Protein AF-A0A965TYI6-F1 (afdb_monomer)

Sequence (249 aa):
MERADIKLNVNMRKEILEHQNEAGYLEMLYRSNKTQFKKEFLQVYPDLSNNPLAEFWYERLSDEGIVISDKSKVKSEEGIVKSDERIVKSEEGIVKSEEGIVKSEERIVKSEGLLVVVVASIVAAIIAKLPAILGLAEEAFYVRNVGFIVFPVLAGYFAWKNKVSRLNISIIGLVFLLCAIFINLLPDVESDVTTLSCIHLLLLLWAVLGFAFVGSIKSLHEKRLAYLKFNGDLGIMSGLLLIAGVVLS

Structure (mmCIF, N/CA/C/O backbone):
data_AF-A0A965TYI6-F1
#
_entry.id   AF-A0A965TYI6-F1
#
loop_
_atom_site.group_PDB
_atom_site.id
_atom_site.type_symbol
_atom_site.label_atom_id
_atom_site.label_alt_id
_atom_site.label_comp_id
_atom_site.label_asym_id
_atom_site.label_entity_id
_atom_site.label_seq_id
_atom_site.pdbx_PDB_ins_code
_atom_site.Cartn_x
_atom_site.Cartn_y
_atom_site.Cartn_z
_atom_site.occupancy
_atom_site.B_iso_or_equiv
_atom_site.auth_seq_id
_atom_site.auth_comp_id
_atom_si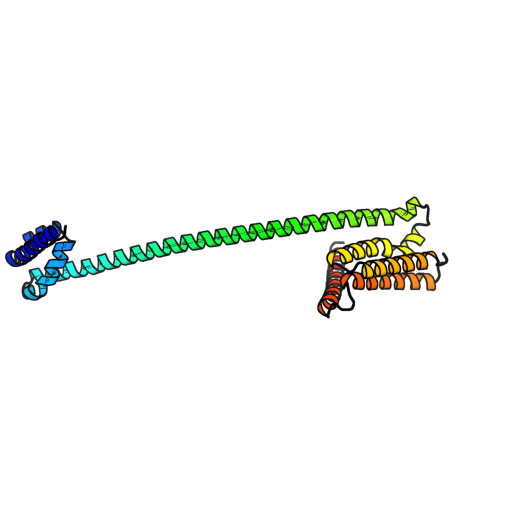te.auth_asym_id
_atom_site.auth_atom_id
_atom_site.pdbx_PDB_model_num
ATOM 1 N N . MET A 1 1 ? -57.130 -4.617 52.566 1.00 46.91 1 MET A N 1
ATOM 2 C CA . MET A 1 1 ? -56.227 -5.554 53.272 1.00 46.91 1 MET A CA 1
ATOM 3 C C . MET A 1 1 ? -55.745 -5.004 54.615 1.00 46.91 1 MET A C 1
ATOM 5 O O . MET A 1 1 ? -55.721 -5.752 55.574 1.00 46.91 1 MET A O 1
ATOM 9 N N . GLU A 1 2 ? -55.529 -3.696 54.742 1.00 44.09 2 GLU A N 1
ATOM 10 C CA . GLU A 1 2 ? -54.946 -3.030 55.924 1.00 44.09 2 GLU A CA 1
ATOM 11 C C . GLU A 1 2 ? -55.656 -3.245 57.286 1.00 44.09 2 GLU A C 1
ATOM 13 O O . GLU A 1 2 ? -55.000 -3.340 58.317 1.00 44.09 2 GLU A O 1
ATOM 18 N N . ARG A 1 3 ? -56.990 -3.409 57.335 1.00 38.38 3 ARG A N 1
ATOM 19 C CA . ARG A 1 3 ? -57.718 -3.639 58.609 1.00 38.38 3 ARG A CA 1
ATOM 20 C C . ARG A 1 3 ? -57.546 -5.044 59.210 1.00 38.38 3 ARG A C 1
ATOM 22 O O . ARG A 1 3 ? -57.809 -5.207 60.401 1.00 38.38 3 ARG A O 1
ATOM 29 N N . ALA A 1 4 ? -57.163 -6.046 58.415 1.00 47.25 4 ALA A N 1
ATOM 30 C CA . ALA A 1 4 ? -56.975 -7.419 58.898 1.00 47.25 4 ALA A CA 1
ATOM 31 C C . ALA A 1 4 ? -55.607 -7.584 59.577 1.00 47.25 4 ALA A C 1
ATOM 33 O O . ALA A 1 4 ? -55.533 -8.134 60.674 1.00 47.25 4 ALA A O 1
ATOM 34 N N . ASP A 1 5 ? -54.567 -6.992 58.987 1.00 47.16 5 ASP A N 1
ATOM 35 C CA . ASP A 1 5 ? -53.205 -7.006 59.527 1.00 47.16 5 ASP A CA 1
ATOM 36 C C . ASP A 1 5 ? -53.113 -6.251 60.862 1.00 47.16 5 ASP A C 1
ATOM 38 O O . ASP A 1 5 ? -52.467 -6.716 61.798 1.00 47.16 5 ASP A O 1
ATOM 42 N N . ILE A 1 6 ? -53.847 -5.139 61.009 1.00 50.94 6 ILE A N 1
ATOM 43 C CA . ILE A 1 6 ? -53.913 -4.374 62.268 1.00 50.94 6 ILE A CA 1
ATOM 44 C C . ILE A 1 6 ? -54.573 -5.191 63.394 1.00 50.94 6 ILE A C 1
ATOM 46 O O . ILE A 1 6 ? -54.098 -5.163 64.529 1.00 50.94 6 ILE A O 1
ATOM 50 N N . LYS A 1 7 ? -55.639 -5.956 63.103 1.00 49.53 7 LYS A N 1
ATOM 51 C CA . LYS A 1 7 ? -56.299 -6.818 64.105 1.00 49.53 7 LYS A CA 1
ATOM 52 C C . LYS A 1 7 ? -55.429 -8.004 64.524 1.00 49.53 7 LYS A C 1
ATOM 54 O O . LYS A 1 7 ? -55.441 -8.358 65.699 1.00 49.53 7 LYS A O 1
ATOM 59 N N . LEU A 1 8 ? -54.662 -8.580 63.596 1.00 53.00 8 LEU A N 1
ATOM 60 C CA . LEU A 1 8 ? -53.717 -9.658 63.899 1.00 53.00 8 LEU A CA 1
ATOM 61 C C . LEU A 1 8 ? -52.556 -9.156 64.777 1.00 53.00 8 LEU A C 1
ATOM 63 O O . LEU A 1 8 ? -52.108 -9.855 65.683 1.00 53.00 8 LEU A O 1
ATOM 67 N N . ASN A 1 9 ? -52.099 -7.920 64.540 1.00 54.19 9 ASN A N 1
ATOM 68 C CA . ASN A 1 9 ? -50.945 -7.342 65.229 1.00 54.19 9 ASN A CA 1
ATOM 69 C C . ASN A 1 9 ? -51.215 -6.969 66.694 1.00 54.19 9 ASN A C 1
ATOM 71 O O . ASN A 1 9 ? -50.352 -7.132 67.553 1.00 54.19 9 ASN A O 1
ATOM 75 N N . VAL A 1 10 ? -52.436 -6.520 67.001 1.00 59.62 10 VAL A N 1
ATOM 76 C CA . VAL A 1 10 ? -52.853 -6.215 68.381 1.00 59.62 10 VAL A CA 1
ATOM 77 C C . VAL A 1 10 ? -52.996 -7.486 69.227 1.00 59.62 10 VAL A C 1
ATOM 79 O O . VAL A 1 10 ? -52.825 -7.418 70.442 1.00 59.62 10 VAL A O 1
ATOM 82 N N . ASN A 1 11 ? -53.282 -8.637 68.608 1.00 73.12 11 ASN A N 1
ATOM 83 C CA . ASN A 1 11 ? -53.472 -9.894 69.328 1.00 73.12 11 ASN A CA 1
ATOM 84 C C . ASN A 1 11 ? -52.134 -10.484 69.812 1.00 73.12 11 ASN A C 1
ATOM 86 O O . ASN A 1 11 ? -51.973 -10.740 70.999 1.00 73.12 11 ASN A O 1
ATOM 90 N N . MET A 1 12 ? -51.126 -10.572 68.933 1.00 79.31 12 MET A N 1
ATOM 91 C CA . MET A 1 12 ? -49.812 -11.134 69.292 1.00 79.31 12 MET A CA 1
ATOM 92 C C . MET A 1 12 ? -49.066 -10.321 70.355 1.00 79.31 12 MET A C 1
ATOM 94 O O . MET A 1 12 ? -48.468 -10.898 71.255 1.00 79.31 12 MET A O 1
ATOM 98 N N . ARG A 1 13 ? -49.120 -8.984 70.293 1.00 82.00 13 ARG A N 1
ATOM 99 C CA . ARG A 1 13 ? -48.519 -8.121 71.324 1.00 82.00 13 ARG A CA 1
ATOM 100 C C . ARG A 1 13 ? -49.085 -8.409 72.715 1.00 82.00 13 ARG A C 1
ATOM 102 O O . ARG A 1 13 ? -48.332 -8.467 73.680 1.00 82.00 13 ARG A O 1
ATOM 109 N N . LYS A 1 14 ? -50.410 -8.545 72.810 1.00 81.75 14 LYS A N 1
ATOM 110 C CA . LYS A 1 14 ? -51.094 -8.837 74.075 1.00 81.75 14 LYS A CA 1
ATOM 111 C C . LYS A 1 14 ? -50.726 -10.221 74.590 1.00 81.75 14 LYS A C 1
ATOM 113 O O . LYS A 1 14 ? -50.369 -10.348 75.751 1.00 81.75 14 LYS A O 1
ATOM 118 N N . GLU A 1 15 ? -50.711 -11.210 73.707 1.00 83.31 15 GLU A N 1
ATOM 119 C CA . GLU A 1 15 ? -50.333 -12.582 74.046 1.00 83.31 15 GLU A CA 1
ATOM 120 C C . GLU A 1 15 ? -48.875 -12.704 74.534 1.00 83.31 15 GLU A C 1
ATOM 122 O O . GLU A 1 15 ? -48.603 -13.465 75.460 1.00 83.31 15 GLU A O 1
ATOM 127 N N . ILE A 1 16 ? -47.942 -11.914 73.981 1.00 84.19 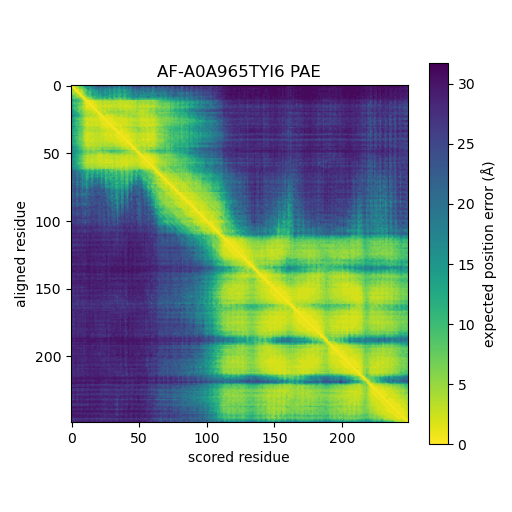16 ILE A N 1
ATOM 128 C CA . ILE A 1 16 ? -46.548 -11.846 74.464 1.00 84.19 16 ILE A CA 1
ATOM 129 C C . ILE A 1 16 ? -46.479 -11.296 75.895 1.00 84.19 16 ILE A C 1
ATOM 131 O O . ILE A 1 16 ? -45.691 -11.789 76.699 1.00 84.19 16 ILE A O 1
ATOM 135 N N . LEU A 1 17 ? -47.293 -10.285 76.215 1.00 82.75 17 LEU A N 1
ATOM 136 C CA . LEU A 1 17 ? -47.340 -9.668 77.545 1.00 82.75 17 LEU A CA 1
ATOM 137 C C . LEU A 1 17 ? -48.016 -10.575 78.584 1.00 82.75 17 LEU A C 1
ATOM 139 O O . LEU A 1 17 ? -47.538 -10.678 79.711 1.00 82.75 17 LEU A O 1
ATOM 143 N N . GLU A 1 18 ? -49.112 -11.239 78.211 1.00 84.25 18 GLU A N 1
ATOM 144 C CA . GLU A 1 18 ? -49.874 -12.128 79.099 1.00 84.25 18 GLU A CA 1
ATOM 145 C C . GLU A 1 18 ? -49.090 -13.402 79.452 1.00 84.25 18 GLU A C 1
ATOM 147 O O . GLU A 1 18 ? -49.068 -13.805 80.615 1.00 84.25 18 GLU A O 1
ATOM 152 N N . HIS A 1 19 ? -48.370 -13.981 78.485 1.00 84.56 19 HIS A N 1
ATOM 153 C CA . HIS A 1 19 ? -47.610 -15.227 78.648 1.00 84.56 19 HIS A CA 1
ATOM 154 C C . HIS A 1 19 ? -46.085 -15.011 78.696 1.00 84.56 19 HIS A C 1
ATOM 156 O O . HIS A 1 19 ? -45.304 -15.906 78.372 1.00 84.56 19 HIS A O 1
ATOM 162 N N . GLN A 1 20 ? -45.633 -13.835 79.144 1.00 78.94 20 GLN A N 1
ATOM 163 C CA . GLN A 1 20 ? -44.216 -13.433 79.192 1.00 78.94 20 GLN A CA 1
ATOM 164 C C . GLN A 1 20 ? -43.286 -14.386 79.975 1.00 78.94 20 GLN A C 1
ATOM 166 O O . GLN A 1 20 ? -42.075 -14.377 79.768 1.00 78.94 20 GLN A O 1
ATOM 171 N N . ASN A 1 21 ? -43.831 -15.210 80.877 1.00 81.69 21 ASN A N 1
ATOM 172 C CA . ASN A 1 21 ? -43.079 -16.180 81.687 1.00 81.69 21 ASN A CA 1
ATOM 173 C C . ASN A 1 21 ? -43.203 -17.626 81.173 1.00 81.69 21 ASN A C 1
ATOM 175 O O . ASN A 1 21 ? -42.631 -18.545 81.758 1.00 81.69 21 ASN A O 1
ATOM 179 N N . GLU A 1 22 ? -43.942 -17.850 80.085 1.00 85.94 22 GLU A N 1
ATOM 180 C CA . GLU A 1 22 ? -44.216 -19.175 79.535 1.00 85.94 22 GLU A CA 1
ATOM 181 C C . GLU A 1 22 ? -43.390 -19.418 78.267 1.00 85.94 22 GLU A C 1
ATOM 183 O O . GLU A 1 22 ? -43.799 -19.108 77.146 1.00 85.94 22 GLU A O 1
ATOM 188 N N . ALA A 1 23 ? -42.219 -20.038 78.439 1.00 83.31 23 ALA A N 1
ATOM 189 C CA . ALA A 1 23 ? -41.289 -20.352 77.349 1.00 83.31 23 ALA A CA 1
ATOM 190 C C . ALA A 1 23 ? -41.959 -21.066 76.159 1.00 83.31 23 ALA A C 1
ATOM 192 O O . ALA A 1 23 ? -41.698 -20.749 74.999 1.00 83.31 23 ALA A O 1
ATOM 193 N N . GLY A 1 24 ? -42.824 -22.040 76.463 1.00 82.69 24 GLY A N 1
ATOM 194 C CA . GLY A 1 24 ? -43.501 -22.862 75.462 1.00 82.69 24 GLY A CA 1
ATOM 195 C C . GLY A 1 24 ? -44.530 -22.085 74.644 1.00 82.69 24 GLY A C 1
ATOM 196 O O . GLY A 1 24 ? -44.636 -22.309 73.438 1.00 82.69 24 GLY A O 1
ATOM 197 N N . TYR A 1 25 ? -45.242 -21.144 75.270 1.00 84.69 25 TYR A N 1
ATOM 198 C CA . TYR A 1 25 ? -46.229 -20.315 74.584 1.00 84.69 25 TYR A CA 1
ATOM 199 C C . TYR A 1 25 ? -45.546 -19.325 73.634 1.00 84.69 25 TYR A C 1
ATOM 201 O O . TYR A 1 25 ? -45.937 -19.202 72.474 1.00 84.69 25 TYR A O 1
ATOM 209 N N . LEU A 1 26 ? -44.453 -18.694 74.076 1.00 84.75 26 LEU A N 1
ATOM 210 C CA . LEU A 1 26 ? -43.662 -17.788 73.239 1.00 84.75 26 LEU A CA 1
ATOM 211 C C . LEU A 1 26 ? -43.005 -18.508 72.049 1.00 84.75 26 LEU A C 1
ATOM 213 O O . LEU A 1 26 ? -43.012 -17.977 70.941 1.00 84.75 26 LEU A O 1
ATOM 217 N N . GLU A 1 27 ? -42.525 -19.744 72.228 1.00 86.12 27 GLU A N 1
ATOM 218 C CA . GLU A 1 27 ? -42.023 -20.572 71.118 1.00 86.12 27 GLU A CA 1
ATOM 219 C C . GLU A 1 27 ? -43.144 -20.956 70.136 1.00 86.12 27 GLU A C 1
ATOM 221 O O . GLU A 1 27 ? -42.937 -20.926 68.920 1.00 86.12 27 GLU A O 1
ATOM 226 N N . MET A 1 28 ? -44.343 -21.285 70.632 1.00 85.00 28 MET A N 1
ATOM 227 C CA . MET A 1 28 ? -45.510 -21.554 69.783 1.00 85.00 28 MET A CA 1
ATOM 228 C C . MET A 1 28 ? -45.873 -20.323 68.941 1.00 85.00 28 MET A C 1
ATOM 230 O O . MET A 1 28 ? -46.065 -20.432 67.726 1.00 85.00 28 MET A O 1
ATOM 234 N N . LEU A 1 29 ? -45.900 -19.145 69.568 1.00 83.38 29 LEU A N 1
ATOM 235 C CA . LEU A 1 29 ? -46.204 -17.877 68.915 1.00 83.38 29 LEU A CA 1
ATOM 236 C C . LEU A 1 29 ? -45.137 -17.519 67.868 1.00 83.38 29 LEU A C 1
ATOM 238 O O . LEU A 1 29 ? -45.470 -17.186 66.729 1.00 83.38 29 LEU A O 1
ATOM 242 N N . TYR A 1 30 ? -43.857 -17.703 68.197 1.00 84.94 30 TYR A N 1
ATOM 243 C CA . TYR A 1 30 ? -42.734 -17.536 67.275 1.00 84.94 30 TYR A CA 1
ATOM 244 C C . TYR A 1 30 ? -42.813 -18.466 66.052 1.00 84.94 30 TYR A C 1
ATOM 246 O O . TYR A 1 30 ? -42.590 -18.026 64.922 1.00 84.94 30 TYR A O 1
ATOM 254 N N . ARG A 1 31 ? -43.172 -19.744 66.241 1.00 84.25 31 ARG A N 1
ATOM 255 C CA . ARG A 1 31 ? -43.336 -20.711 65.139 1.00 84.25 31 ARG A CA 1
ATOM 256 C C . ARG A 1 31 ? -44.521 -20.396 64.238 1.00 84.25 31 ARG A C 1
ATOM 258 O O . ARG A 1 31 ? -44.454 -20.684 63.045 1.00 84.25 31 ARG A O 1
ATOM 265 N N . SER A 1 32 ? -45.583 -19.814 64.794 1.00 84.00 32 SER A N 1
ATOM 266 C CA . SER A 1 32 ? -46.771 -19.434 64.026 1.00 84.00 32 SER A CA 1
ATOM 267 C C . SER A 1 32 ? -46.458 -18.344 62.993 1.00 84.00 32 SER A C 1
ATOM 269 O O . SER A 1 32 ? -46.869 -18.450 61.838 1.00 84.00 32 SER A O 1
ATOM 271 N N . ASN A 1 33 ? -45.682 -17.322 63.377 1.00 81.62 33 ASN A N 1
ATOM 272 C CA . ASN A 1 33 ? -45.250 -16.250 62.485 1.00 81.62 33 ASN A CA 1
ATOM 273 C C . ASN A 1 33 ? -43.967 -15.575 62.996 1.00 81.62 33 ASN A C 1
ATOM 275 O O . ASN A 1 33 ? -44.001 -14.574 63.715 1.00 81.62 33 ASN A O 1
ATOM 279 N N . LYS A 1 34 ? -42.821 -16.093 62.547 1.00 82.38 34 LYS A N 1
ATOM 280 C CA . LYS A 1 34 ? -41.477 -15.632 62.929 1.00 82.38 34 LYS A CA 1
ATOM 281 C C . LYS A 1 34 ? -41.251 -14.136 62.695 1.00 82.38 34 LYS A C 1
ATOM 283 O O . LYS A 1 34 ? -40.677 -13.454 63.542 1.00 82.38 34 LYS A O 1
ATOM 288 N N . THR A 1 35 ? -41.699 -13.615 61.553 1.00 78.25 35 THR A N 1
ATOM 289 C CA . THR A 1 35 ? -41.472 -12.216 61.160 1.00 78.25 35 THR A CA 1
ATOM 290 C C . THR A 1 35 ? -42.270 -11.256 62.036 1.00 78.25 35 THR A C 1
ATOM 292 O O . THR A 1 35 ? -41.742 -10.239 62.488 1.00 78.25 35 THR A O 1
ATOM 295 N N . GLN A 1 36 ? -43.537 -11.582 62.292 1.00 79.94 36 GLN A N 1
ATOM 296 C CA . GLN A 1 36 ? -44.425 -10.734 63.078 1.00 79.94 36 GLN A CA 1
ATOM 297 C C . GLN A 1 36 ? -44.115 -10.808 64.574 1.00 79.94 36 GLN A C 1
ATOM 299 O O . GLN A 1 36 ? -43.997 -9.761 65.207 1.00 79.94 36 GLN A O 1
ATOM 304 N N . PHE A 1 37 ? -43.892 -12.013 65.111 1.00 85.44 37 PHE A N 1
ATOM 305 C CA . PHE A 1 37 ? -43.479 -12.206 66.500 1.00 85.44 37 PHE A CA 1
ATOM 306 C C . PHE A 1 37 ? -42.221 -11.402 66.815 1.00 85.44 37 PHE A C 1
ATOM 308 O O . PHE A 1 37 ? -42.212 -10.623 67.757 1.00 85.44 37 PHE A O 1
ATOM 315 N N . LYS A 1 38 ? -41.183 -11.510 65.977 1.00 83.81 38 LYS A N 1
ATOM 316 C CA . LYS A 1 38 ? -39.940 -10.755 66.151 1.00 83.81 38 LYS A CA 1
ATOM 317 C C . LYS A 1 38 ? -40.171 -9.244 66.180 1.00 83.81 38 LYS A C 1
ATOM 319 O O . LYS A 1 38 ? -39.624 -8.553 67.035 1.00 83.81 38 LYS A O 1
ATOM 324 N N . LYS A 1 39 ? -40.960 -8.729 65.234 1.00 82.69 39 LYS A N 1
ATOM 325 C CA . LYS A 1 39 ? -41.248 -7.295 65.126 1.00 82.69 39 LYS A CA 1
ATOM 326 C C . LYS A 1 39 ? -41.967 -6.768 66.370 1.00 82.69 39 LYS A C 1
ATOM 328 O O . LYS A 1 39 ? -41.642 -5.675 66.823 1.00 82.69 39 LYS A O 1
ATOM 333 N N . GLU A 1 40 ? -42.940 -7.508 66.894 1.00 83.88 40 GLU A N 1
ATOM 334 C CA . GLU A 1 40 ? -43.710 -7.097 68.073 1.00 83.88 40 GLU A CA 1
ATOM 335 C C . GLU A 1 40 ? -42.941 -7.340 69.379 1.00 83.88 40 GLU A C 1
ATOM 337 O O . GLU A 1 40 ? -42.916 -6.462 70.235 1.00 83.88 40 GLU A O 1
ATOM 342 N N . PHE A 1 41 ? -42.230 -8.461 69.507 1.00 85.88 41 PHE A N 1
ATOM 343 C CA . PHE A 1 41 ? -41.415 -8.789 70.678 1.00 85.88 41 PHE A CA 1
ATOM 344 C C . PHE A 1 41 ? -40.306 -7.752 70.917 1.00 85.88 41 PHE A C 1
ATOM 346 O O . PHE A 1 41 ? -40.167 -7.247 72.027 1.00 85.88 41 PHE A O 1
ATOM 353 N N . LEU A 1 42 ? -39.574 -7.349 69.868 1.00 82.88 42 LEU A N 1
ATOM 354 C CA . LEU A 1 42 ? -38.523 -6.324 69.976 1.00 82.88 42 LEU A CA 1
ATOM 355 C C . LEU A 1 42 ? -39.065 -4.941 70.376 1.00 82.88 42 LEU A C 1
ATOM 357 O O . LEU A 1 42 ? -38.343 -4.158 70.984 1.00 82.88 42 LEU A O 1
ATOM 361 N N . GLN A 1 43 ? -40.324 -4.633 70.049 1.00 81.69 43 GLN A N 1
ATOM 362 C CA . GLN A 1 43 ? -40.959 -3.371 70.445 1.00 81.69 43 GLN A CA 1
ATOM 363 C C . GLN A 1 43 ? -41.397 -3.358 71.912 1.00 81.69 43 GLN A C 1
ATOM 365 O O . GLN A 1 43 ? -41.467 -2.286 72.503 1.00 81.69 43 GLN A O 1
ATOM 370 N N . VAL A 1 44 ? -41.734 -4.520 72.473 1.00 83.88 44 VAL A N 1
ATOM 371 C CA . VAL A 1 44 ? -42.237 -4.665 73.851 1.00 83.88 44 VAL A CA 1
ATOM 372 C C . VAL A 1 44 ? -41.108 -5.005 74.829 1.00 83.88 44 VAL A C 1
ATOM 374 O O . VAL A 1 44 ? -41.232 -4.792 76.029 1.00 83.88 44 VAL A O 1
ATOM 377 N N . TYR A 1 45 ? -39.967 -5.470 74.321 1.00 81.50 45 TYR A N 1
ATOM 378 C CA . TYR A 1 45 ? -38.788 -5.807 75.114 1.00 81.50 45 TYR A CA 1
ATOM 379 C C . TYR A 1 45 ? -38.337 -4.739 76.134 1.00 81.50 45 TYR A C 1
ATOM 381 O O . TYR A 1 45 ? -38.003 -5.136 77.250 1.00 81.50 45 TYR A O 1
ATOM 389 N N . PRO A 1 46 ? -38.351 -3.417 75.842 1.00 81.19 46 PRO A N 1
ATOM 390 C CA . PRO A 1 46 ? -37.966 -2.405 76.831 1.00 81.19 46 PRO A CA 1
ATOM 391 C C . PRO A 1 46 ? -38.759 -2.509 78.144 1.00 81.19 46 PRO A C 1
ATOM 393 O O . PRO A 1 46 ? -38.181 -2.352 79.222 1.00 81.19 46 PRO A O 1
ATOM 396 N N . ASP A 1 47 ? -40.044 -2.868 78.050 1.00 78.12 47 ASP A N 1
ATOM 397 C CA . ASP A 1 47 ? -40.957 -3.044 79.185 1.00 78.12 47 ASP A CA 1
ATOM 398 C C . ASP A 1 47 ? -40.765 -4.400 79.901 1.00 78.12 47 ASP A C 1
ATOM 400 O O . ASP A 1 47 ? -41.212 -4.584 81.032 1.00 78.12 47 ASP A O 1
ATOM 404 N N . LEU A 1 48 ? -40.075 -5.350 79.258 1.00 76.81 48 LEU A N 1
ATOM 405 C CA . LEU A 1 48 ? -39.853 -6.734 79.703 1.00 76.81 48 LEU A CA 1
ATOM 406 C C . LEU A 1 48 ? -38.410 -7.010 80.159 1.00 76.81 48 LEU A C 1
ATOM 408 O O . LEU A 1 48 ? -38.083 -8.142 80.514 1.00 76.81 48 LEU A O 1
ATOM 412 N N . SER A 1 49 ? -37.555 -5.985 80.177 1.00 66.44 49 SER A N 1
ATOM 413 C CA . SER A 1 49 ? -36.107 -6.068 80.441 1.00 66.44 49 SER A CA 1
ATOM 414 C C . SER A 1 49 ? -35.720 -6.658 81.807 1.00 66.44 49 SER A C 1
ATOM 416 O O . SER A 1 49 ? -34.578 -7.057 81.999 1.00 66.44 49 SER A O 1
ATOM 418 N N . ASN A 1 50 ? -36.667 -6.776 82.742 1.00 76.75 50 ASN A N 1
ATOM 419 C CA . ASN A 1 50 ? -36.458 -7.394 84.055 1.00 76.75 50 ASN A CA 1
ATOM 420 C C . ASN A 1 50 ? -36.714 -8.918 84.077 1.00 76.75 50 ASN A C 1
ATOM 422 O O . ASN A 1 50 ? -36.645 -9.531 85.143 1.00 76.75 50 ASN A O 1
ATOM 426 N N . ASN A 1 51 ? -37.054 -9.536 82.939 1.00 81.19 51 ASN A N 1
ATOM 427 C CA . ASN A 1 51 ? -37.373 -10.959 82.841 1.00 81.19 51 ASN A CA 1
ATOM 428 C C . ASN A 1 51 ? -36.237 -11.750 82.155 1.00 81.19 51 ASN A C 1
ATOM 430 O O . ASN A 1 51 ? -35.994 -11.535 80.964 1.00 81.19 51 ASN A O 1
ATOM 434 N N . PRO A 1 52 ? -35.616 -12.735 82.838 1.00 83.00 52 PRO A N 1
ATOM 435 C CA . PRO A 1 52 ? -34.559 -13.575 82.262 1.00 83.00 52 PRO A CA 1
ATOM 436 C C . PRO A 1 52 ? -34.965 -14.295 80.969 1.00 83.00 52 PRO A C 1
ATOM 438 O O . PRO A 1 52 ? -34.145 -14.533 80.084 1.00 83.00 52 PRO A O 1
ATOM 441 N N . LEU A 1 53 ? -36.245 -14.654 80.839 1.00 83.69 53 LEU A N 1
ATOM 442 C CA . LEU A 1 53 ? -36.751 -15.318 79.645 1.00 83.69 53 LEU A CA 1
ATOM 443 C C . LEU A 1 53 ? -36.860 -14.351 78.461 1.00 83.69 53 LEU A C 1
ATOM 445 O O . LEU A 1 53 ? -36.578 -14.730 77.325 1.00 83.69 53 LEU A O 1
ATOM 449 N N . ALA A 1 54 ? -37.237 -13.100 78.723 1.00 83.31 54 ALA A N 1
ATOM 450 C CA . ALA A 1 54 ? -37.311 -12.078 77.691 1.00 83.31 54 ALA A CA 1
ATOM 451 C C . ALA A 1 54 ? -35.915 -11.691 77.182 1.00 83.31 54 ALA A C 1
ATOM 453 O O . ALA A 1 54 ? -35.741 -11.500 75.980 1.00 83.31 54 ALA A O 1
ATOM 454 N N . GLU A 1 55 ? -34.924 -11.646 78.076 1.00 82.56 55 GLU A N 1
ATOM 455 C CA . GLU A 1 55 ? -33.511 -11.420 77.751 1.00 82.56 55 GLU A CA 1
ATOM 456 C C . GLU A 1 55 ? -32.969 -12.511 76.812 1.00 82.56 55 GLU A C 1
ATOM 458 O O . GLU A 1 55 ? -32.417 -12.208 75.754 1.00 82.56 55 GLU A O 1
ATOM 463 N N . PHE A 1 56 ? -33.243 -13.785 77.117 1.00 85.50 56 PHE A N 1
ATOM 464 C CA . PHE A 1 56 ? -32.880 -14.908 76.245 1.00 85.50 56 PHE A CA 1
ATOM 465 C C . PHE A 1 56 ? -33.501 -14.799 74.842 1.00 85.50 56 PHE A C 1
ATOM 467 O O . PHE A 1 56 ? -32.843 -15.040 73.827 1.00 85.50 56 PHE A O 1
ATOM 474 N N . TRP A 1 57 ? -34.783 -14.438 74.768 1.00 84.94 57 TRP A N 1
ATOM 475 C CA . TRP A 1 57 ? -35.477 -14.268 73.493 1.00 84.94 57 TRP A CA 1
ATOM 476 C C . TRP A 1 57 ? -34.979 -13.056 72.705 1.00 84.94 57 TRP A C 1
ATOM 478 O O . TRP A 1 57 ? -34.883 -13.137 71.481 1.00 84.94 57 TRP A O 1
ATOM 488 N N . TYR A 1 58 ? -34.642 -11.956 73.375 1.00 82.94 58 TYR A N 1
ATOM 489 C CA . TYR A 1 58 ? -34.064 -10.780 72.732 1.00 82.94 58 TYR A CA 1
ATOM 490 C C . TYR A 1 58 ? -32.728 -11.110 72.071 1.00 82.94 58 TYR A C 1
ATOM 492 O O . TYR A 1 58 ? -32.557 -10.815 70.887 1.00 82.94 58 TYR A O 1
ATOM 500 N N . GLU A 1 59 ? -31.843 -11.804 72.789 1.00 79.94 59 GLU A N 1
ATOM 501 C CA . GLU A 1 59 ? -30.540 -12.226 72.271 1.00 79.94 59 GLU A CA 1
ATOM 502 C C . GLU A 1 59 ? -30.697 -13.134 71.044 1.00 79.94 59 GLU A C 1
ATOM 504 O O . GLU A 1 59 ? -30.144 -12.887 69.976 1.00 79.94 59 GLU A O 1
ATOM 509 N N . ARG A 1 60 ? -31.577 -14.135 71.133 1.00 83.81 60 ARG A N 1
ATOM 510 C CA . ARG A 1 60 ? -31.847 -15.042 70.011 1.00 83.81 60 ARG A CA 1
ATOM 511 C C . ARG A 1 60 ? -32.425 -14.326 68.787 1.00 83.81 60 ARG A C 1
ATOM 513 O O . ARG A 1 60 ? -32.112 -14.671 67.646 1.00 83.81 60 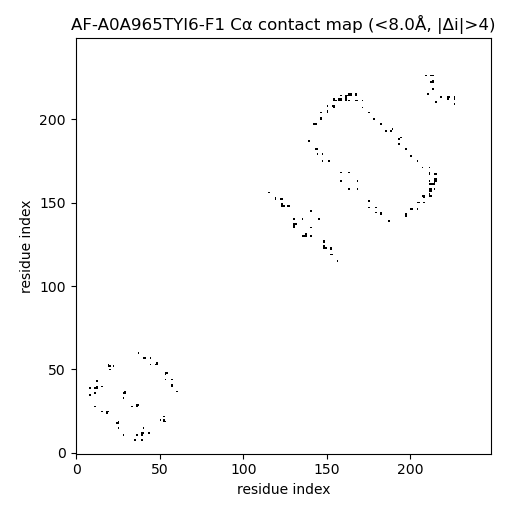ARG A O 1
ATOM 520 N N . LEU A 1 61 ? -33.338 -13.381 68.994 1.00 83.06 61 LEU A N 1
ATOM 521 C CA . LEU A 1 61 ? -34.018 -12.689 67.899 1.00 83.06 61 LEU A CA 1
ATOM 522 C C . LEU A 1 61 ? -33.152 -11.596 67.270 1.00 83.06 61 LEU A C 1
ATOM 524 O O . LEU A 1 61 ? -33.360 -11.296 66.086 1.00 83.06 61 LEU A O 1
ATOM 528 N N . SER A 1 62 ? -32.220 -11.002 68.019 1.00 73.94 62 SER A N 1
ATOM 529 C CA . SER A 1 62 ? -31.279 -9.999 67.514 1.00 73.94 62 SER A CA 1
ATOM 530 C C . SER A 1 62 ? -30.326 -10.632 66.488 1.00 73.94 62 SER A C 1
ATOM 532 O O . SER A 1 62 ? -30.275 -10.166 65.343 1.00 73.94 62 SER A O 1
ATOM 534 N N . ASP A 1 63 ? -29.737 -11.784 66.820 1.00 68.25 63 ASP A N 1
ATOM 535 C CA . ASP A 1 63 ? -28.834 -12.560 65.959 1.00 68.25 63 ASP A CA 1
ATOM 536 C C . ASP A 1 63 ? -29.502 -13.002 64.655 1.00 68.25 63 ASP A C 1
ATOM 538 O O . ASP A 1 63 ? -28.959 -12.857 63.556 1.00 68.25 63 ASP A O 1
ATOM 542 N N . GLU A 1 64 ? -30.752 -13.465 64.727 1.00 64.69 64 GLU A N 1
ATOM 543 C CA . GLU A 1 64 ? -31.506 -13.830 63.527 1.00 64.69 64 GLU A CA 1
ATOM 544 C C . GLU A 1 64 ? -31.789 -12.635 62.601 1.00 64.69 64 GLU A C 1
ATOM 546 O O . GLU A 1 64 ? -32.133 -12.822 61.434 1.00 64.69 64 GLU A O 1
ATOM 551 N N . GLY A 1 65 ? -31.692 -11.397 63.095 1.00 61.50 65 GLY A N 1
ATOM 552 C CA . GLY A 1 65 ? -31.872 -10.180 62.291 1.00 61.50 65 GLY A CA 1
ATOM 553 C C . GLY A 1 65 ? -30.694 -9.908 61.395 1.00 61.50 65 GLY A C 1
ATOM 554 O O . GLY A 1 65 ? -30.887 -9.641 60.211 1.00 61.50 65 GLY A O 1
ATOM 555 N N . ILE A 1 66 ? -29.508 -10.071 61.968 1.00 61.28 66 ILE A N 1
ATOM 556 C CA . ILE A 1 66 ? -28.222 -9.934 61.296 1.00 61.28 66 ILE A CA 1
ATOM 557 C C . ILE A 1 66 ? -28.119 -10.978 60.173 1.00 61.28 66 ILE A C 1
ATOM 559 O O . ILE A 1 66 ? -27.844 -10.647 59.022 1.00 61.28 66 ILE A O 1
ATOM 563 N N . VAL A 1 67 ? -28.502 -12.230 60.449 1.00 65.75 67 VAL A N 1
ATOM 564 C CA . VAL A 1 67 ? -28.470 -13.309 59.444 1.00 65.75 67 VAL A CA 1
ATOM 565 C C . VAL A 1 67 ? -29.416 -13.049 58.262 1.00 65.75 67 VAL A C 1
ATOM 567 O O . VAL A 1 67 ? -29.106 -13.401 57.121 1.00 65.75 67 VAL A O 1
ATOM 570 N N . ILE A 1 68 ? -30.589 -12.454 58.500 1.00 67.12 68 ILE A N 1
ATOM 571 C CA . ILE A 1 68 ? -31.547 -12.140 57.428 1.00 67.12 68 ILE A CA 1
ATOM 572 C C . ILE A 1 68 ? -31.073 -10.928 56.613 1.00 67.12 68 ILE A C 1
ATOM 574 O O . ILE A 1 68 ? -31.177 -10.964 55.382 1.00 67.12 68 ILE A O 1
ATOM 578 N N . SER A 1 69 ? -30.518 -9.892 57.259 1.00 60.28 69 SER A N 1
ATOM 579 C CA . SER A 1 69 ? -29.944 -8.745 56.547 1.00 60.28 69 SER A CA 1
ATOM 580 C C . SER A 1 69 ? -28.773 -9.163 55.663 1.00 60.28 69 SER A C 1
ATOM 582 O O . SER A 1 69 ? -28.754 -8.803 54.486 1.00 60.28 69 SER A O 1
ATOM 584 N N . ASP A 1 70 ? -27.878 -10.015 56.163 1.00 67.25 70 ASP A N 1
ATOM 585 C CA . ASP A 1 70 ? -26.718 -10.487 55.403 1.00 67.25 70 ASP A CA 1
ATOM 586 C C . ASP A 1 70 ? -27.139 -11.324 54.194 1.00 67.25 70 ASP A C 1
ATOM 588 O O . ASP A 1 70 ? -26.689 -11.076 53.076 1.00 67.25 70 ASP A O 1
ATOM 592 N N . LYS A 1 71 ? -28.100 -12.241 54.362 1.00 67.31 71 LYS A N 1
ATOM 593 C CA . LYS A 1 71 ? -28.645 -13.026 53.240 1.00 67.31 71 LYS A CA 1
ATOM 594 C C . LYS A 1 71 ? -29.300 -12.157 52.171 1.00 67.31 71 LYS A C 1
ATOM 596 O O . LYS A 1 71 ? -29.175 -12.448 50.982 1.00 67.31 71 LYS A O 1
ATOM 601 N N . SER A 1 72 ? -30.018 -11.108 52.574 1.00 66.75 72 SER A N 1
ATOM 602 C CA . SER A 1 72 ? -30.655 -10.193 51.623 1.00 66.75 72 SER A CA 1
ATOM 603 C C . SER A 1 72 ? -29.631 -9.369 50.836 1.00 66.75 72 SER A C 1
ATOM 605 O O . SER A 1 72 ? -29.798 -9.178 49.631 1.00 66.75 72 SER A O 1
ATOM 607 N N . LYS A 1 73 ? -28.536 -8.968 51.490 1.00 68.12 73 LYS A N 1
ATOM 608 C CA . LYS A 1 73 ? -27.443 -8.207 50.887 1.00 68.12 73 LYS A CA 1
ATOM 609 C C . LYS A 1 73 ? -26.633 -9.062 49.911 1.00 68.12 73 LYS A C 1
ATOM 611 O O . LYS A 1 73 ? -26.483 -8.671 48.757 1.00 68.12 73 LYS A O 1
ATOM 616 N N . VAL A 1 74 ? -26.268 -10.282 50.312 1.00 72.56 74 VAL A N 1
ATOM 617 C CA . VAL A 1 74 ? -25.594 -11.264 49.444 1.00 72.56 74 VAL A CA 1
ATOM 618 C C . VAL A 1 74 ? -26.426 -11.558 48.195 1.00 72.56 74 VAL A C 1
ATOM 620 O O . VAL A 1 74 ? -25.901 -11.556 47.088 1.00 72.56 74 VAL A O 1
ATOM 623 N N . LYS A 1 75 ? -27.749 -11.718 48.332 1.00 71.88 75 LYS A N 1
ATOM 624 C CA . LYS A 1 75 ? -28.636 -11.952 47.182 1.00 71.88 75 LYS A CA 1
ATOM 625 C C . LYS A 1 75 ? -28.704 -10.760 46.219 1.00 71.88 75 LYS A C 1
ATOM 627 O O . LYS A 1 75 ? -28.893 -10.956 45.019 1.00 71.88 75 LYS A O 1
ATOM 632 N N . SER A 1 76 ? -28.575 -9.533 46.729 1.00 67.12 76 SER A N 1
ATOM 633 C CA . SER A 1 76 ? -28.508 -8.333 45.887 1.00 67.12 76 SER A CA 1
ATOM 634 C C . SER A 1 76 ? -27.174 -8.227 45.143 1.00 67.12 76 SER A C 1
ATOM 636 O O . SER A 1 76 ? -27.172 -7.957 43.945 1.00 67.12 76 SER A O 1
ATOM 638 N N . GLU A 1 77 ? -26.062 -8.537 45.811 1.00 72.12 77 GLU A N 1
ATOM 639 C CA . GLU A 1 77 ? -24.720 -8.540 45.218 1.00 72.12 77 GLU A CA 1
ATOM 640 C C . GLU A 1 77 ? -24.579 -9.641 44.160 1.00 72.12 77 GLU A C 1
ATOM 642 O O . GLU A 1 77 ? -24.085 -9.388 43.068 1.00 72.12 77 GLU A O 1
ATOM 647 N N . GLU A 1 78 ? -25.117 -10.835 44.411 1.00 72.56 78 GLU A N 1
ATOM 648 C CA . GLU A 1 78 ? -25.134 -11.941 43.446 1.00 72.56 78 GLU A CA 1
ATOM 649 C C . GLU A 1 78 ? -25.964 -11.600 42.191 1.00 72.56 78 GLU A C 1
ATOM 651 O O . GLU A 1 78 ? -25.625 -11.994 41.074 1.00 72.56 78 GLU A O 1
ATOM 656 N N . GLY A 1 79 ? -27.029 -10.804 42.355 1.00 65.31 79 GLY A N 1
ATOM 657 C CA . GLY A 1 79 ? -27.794 -10.234 41.246 1.00 65.31 79 GLY A CA 1
ATOM 658 C C . GLY A 1 79 ? -26.979 -9.253 40.398 1.00 65.31 79 GLY A C 1
ATOM 659 O O . GLY A 1 79 ? -27.043 -9.333 39.171 1.00 65.31 79 GLY A O 1
ATOM 660 N N . ILE A 1 80 ? -26.194 -8.384 41.046 1.00 76.06 80 ILE A N 1
ATOM 661 C CA . ILE A 1 80 ? -25.307 -7.405 40.393 1.00 76.06 80 ILE A CA 1
ATOM 662 C C . ILE A 1 80 ? -24.175 -8.119 39.641 1.00 76.06 80 ILE A C 1
ATOM 664 O O . ILE A 1 80 ? -23.965 -7.866 38.457 1.00 76.06 80 ILE A O 1
ATOM 668 N N . VAL A 1 81 ? -23.521 -9.100 40.268 1.00 73.81 81 VAL A N 1
ATOM 669 C CA . VAL A 1 81 ? -22.456 -9.897 39.633 1.00 73.81 81 VAL A CA 1
ATOM 670 C C . VAL A 1 81 ? -22.973 -10.604 38.377 1.00 73.81 81 VAL A C 1
ATOM 672 O O . VAL A 1 81 ? -22.301 -10.644 37.350 1.00 73.81 81 VAL A O 1
ATOM 675 N N . LYS A 1 82 ? -24.211 -11.107 38.412 1.00 72.69 82 LYS A N 1
ATOM 676 C CA . LYS A 1 82 ? -24.832 -11.790 37.270 1.00 72.69 82 LYS A CA 1
ATOM 677 C C . LYS A 1 82 ? -25.301 -10.839 36.165 1.00 72.69 82 LYS A C 1
ATOM 679 O O . LYS A 1 82 ? -25.486 -11.281 35.026 1.00 72.69 82 LYS A O 1
ATOM 684 N N . SER A 1 83 ? -25.557 -9.565 36.473 1.00 68.88 83 SER A N 1
ATOM 685 C CA . SER A 1 83 ? -25.744 -8.537 35.443 1.00 68.88 83 SER A CA 1
ATOM 686 C C . SER A 1 83 ? -24.417 -8.129 34.819 1.00 68.88 83 SER A C 1
ATOM 688 O O . SER A 1 83 ? -24.348 -8.068 33.594 1.00 68.88 83 SER A O 1
ATOM 690 N N . ASP A 1 84 ? -23.368 -7.960 35.622 1.00 77.62 84 ASP A N 1
ATOM 691 C CA . ASP A 1 84 ? -22.038 -7.577 35.144 1.00 77.62 84 ASP A CA 1
ATOM 692 C C . ASP A 1 84 ? -21.439 -8.665 34.249 1.00 77.62 84 ASP A C 1
ATOM 694 O O . ASP A 1 84 ? -20.988 -8.374 33.146 1.00 77.62 84 ASP A O 1
ATOM 698 N N . GLU A 1 85 ? -21.557 -9.942 34.627 1.00 80.81 85 GLU A N 1
ATOM 699 C CA . GLU A 1 85 ? -21.142 -11.068 33.777 1.00 80.81 85 GLU A CA 1
ATOM 700 C C . GLU A 1 85 ? -21.867 -11.058 32.418 1.00 80.81 85 GLU A C 1
ATOM 702 O O . GLU A 1 85 ? -21.295 -11.390 31.379 1.00 80.81 85 GLU A O 1
ATOM 707 N N . ARG A 1 86 ? -23.136 -10.635 32.397 1.00 71.50 86 ARG A N 1
ATOM 708 C CA . ARG A 1 86 ? -23.930 -10.541 31.166 1.00 71.50 86 ARG A CA 1
ATOM 709 C C . ARG A 1 86 ? -23.485 -9.372 30.285 1.00 71.50 86 ARG A C 1
ATOM 711 O O . ARG A 1 86 ? -23.478 -9.526 29.066 1.00 71.50 86 ARG A O 1
ATOM 718 N N . ILE A 1 87 ? -23.114 -8.245 30.896 1.00 80.19 87 ILE A N 1
ATOM 719 C CA . ILE A 1 87 ? -22.556 -7.069 30.214 1.00 80.19 87 ILE A CA 1
ATOM 720 C C . ILE A 1 87 ? -21.200 -7.423 29.602 1.00 80.19 87 ILE A C 1
ATOM 722 O O . ILE A 1 87 ? -21.029 -7.262 28.396 1.00 80.19 87 ILE A O 1
ATOM 726 N N . VAL A 1 88 ? -20.298 -8.029 30.378 1.00 73.19 88 VAL A N 1
ATOM 727 C CA . VAL A 1 88 ? -18.981 -8.477 29.894 1.00 73.19 88 VAL A CA 1
ATOM 728 C C . VAL A 1 88 ? -19.137 -9.426 28.703 1.00 73.19 88 VAL A C 1
ATOM 730 O O . VAL A 1 88 ? -18.476 -9.275 27.679 1.00 73.19 88 VAL A O 1
ATOM 733 N N . LYS A 1 89 ? -20.090 -10.360 28.773 1.00 75.75 89 LYS A N 1
ATOM 734 C CA . LYS A 1 89 ? -20.351 -11.307 27.681 1.00 75.75 89 LYS A CA 1
ATOM 735 C C . LYS A 1 89 ? -20.936 -10.645 26.428 1.00 75.75 89 LYS A C 1
ATOM 737 O O . LYS A 1 89 ? -20.701 -11.121 25.317 1.00 75.75 89 LYS A O 1
ATOM 742 N N . SER A 1 90 ? -21.705 -9.565 26.586 1.00 73.88 90 SER A N 1
ATOM 743 C CA . SER A 1 90 ? -22.172 -8.756 25.455 1.00 73.88 90 SER A CA 1
ATOM 744 C C . SER A 1 90 ? -21.053 -7.924 24.839 1.00 73.88 90 SER A C 1
ATOM 746 O O . SER A 1 90 ? -20.975 -7.846 23.616 1.00 73.88 90 SER A O 1
ATOM 748 N N . GLU A 1 91 ? -20.161 -7.370 25.659 1.00 80.75 91 GLU A N 1
ATOM 749 C CA . GLU A 1 91 ? -19.012 -6.587 25.204 1.00 80.75 91 GLU A CA 1
ATOM 750 C C . GLU A 1 91 ? -18.027 -7.473 24.438 1.00 80.75 91 GLU A C 1
ATOM 752 O O . GLU A 1 91 ? -17.629 -7.115 23.334 1.00 80.75 91 GLU A O 1
ATOM 757 N N . GLU A 1 92 ? -17.736 -8.686 24.921 1.00 75.88 92 GLU A N 1
ATOM 758 C CA . GLU A 1 92 ? -16.968 -9.681 24.157 1.00 75.88 92 GLU A CA 1
ATOM 759 C C . GLU A 1 92 ? -17.627 -10.015 22.809 1.00 75.88 92 GLU A C 1
ATOM 761 O O . GLU A 1 92 ? -16.942 -10.176 21.797 1.00 75.88 92 GLU A O 1
ATOM 766 N N . GLY A 1 93 ? -18.961 -10.103 22.773 1.00 73.12 93 GLY A N 1
ATOM 767 C CA . GLY A 1 93 ? -19.719 -10.301 21.538 1.00 73.12 93 GLY A CA 1
ATOM 768 C C . GLY A 1 93 ? -19.566 -9.138 20.553 1.00 73.12 93 GLY A C 1
ATOM 769 O O . GLY A 1 93 ? -19.381 -9.374 19.357 1.00 73.12 93 GLY A O 1
ATOM 770 N N . ILE A 1 94 ? -19.594 -7.900 21.054 1.00 78.62 94 ILE A N 1
ATOM 771 C CA . ILE A 1 94 ? -19.381 -6.681 20.262 1.00 78.62 94 ILE A CA 1
ATOM 772 C C . ILE A 1 94 ? -17.953 -6.657 19.716 1.00 78.62 94 ILE A C 1
ATOM 774 O O . ILE A 1 94 ? -17.785 -6.560 18.502 1.00 78.62 94 ILE A O 1
ATOM 778 N N . VAL A 1 95 ? -16.941 -6.864 20.562 1.00 76.38 95 VAL A N 1
ATOM 779 C CA . VAL A 1 95 ? -15.526 -6.892 20.150 1.00 76.38 95 VAL A CA 1
ATOM 780 C C . VAL A 1 95 ? -15.294 -7.941 19.062 1.00 76.38 95 VAL A C 1
ATOM 782 O O . VAL A 1 95 ? -14.669 -7.666 18.040 1.00 76.38 95 VAL A O 1
ATOM 785 N N . LYS A 1 96 ? -15.873 -9.136 19.213 1.00 74.31 96 LYS A N 1
ATOM 786 C CA . LYS A 1 96 ? -15.755 -10.209 18.216 1.00 74.31 96 LYS A CA 1
ATOM 787 C C . LYS A 1 96 ? -16.455 -9.876 16.894 1.00 74.31 96 LYS A C 1
ATOM 789 O O . LYS A 1 96 ? -16.030 -10.340 15.835 1.00 74.31 96 LYS A O 1
ATOM 794 N N . SER A 1 97 ? -17.527 -9.084 16.943 1.00 70.56 97 SER A N 1
ATOM 795 C CA . SER A 1 97 ? -18.213 -8.591 15.746 1.00 70.56 97 SER A CA 1
ATOM 796 C C . SER A 1 97 ? -17.402 -7.513 15.024 1.00 70.56 97 SER A C 1
ATOM 798 O O . SER A 1 97 ? -17.256 -7.588 13.805 1.00 70.56 97 SER A O 1
ATOM 800 N N . GLU A 1 98 ? -16.792 -6.584 15.762 1.00 77.44 98 GLU A N 1
ATOM 801 C CA . GLU A 1 98 ? -15.906 -5.553 15.217 1.00 77.44 98 GLU A CA 1
ATOM 802 C C . GLU A 1 98 ? -14.664 -6.177 14.574 1.00 77.44 98 GLU A C 1
ATOM 804 O O . GLU A 1 98 ? -14.310 -5.838 13.447 1.00 77.44 98 GLU A O 1
ATOM 809 N N . GLU A 1 99 ? -14.060 -7.173 15.223 1.00 73.31 99 GLU A N 1
ATOM 810 C CA . GLU A 1 99 ? -12.922 -7.919 14.680 1.00 73.31 99 GLU A CA 1
ATOM 811 C C . GLU A 1 99 ? -13.291 -8.662 13.377 1.00 73.31 99 GLU A C 1
ATOM 813 O O . GLU A 1 99 ? -12.509 -8.717 12.422 1.00 73.31 99 GLU A O 1
ATOM 818 N N . GLY A 1 100 ? -14.523 -9.179 13.290 1.00 70.50 100 GLY A N 1
ATOM 819 C CA . GLY A 1 100 ? -15.084 -9.758 12.068 1.00 70.50 100 GLY A CA 1
ATOM 820 C C . GLY A 1 100 ? -15.270 -8.736 10.942 1.00 70.50 100 GLY A C 1
ATOM 821 O O . GLY A 1 100 ? -14.949 -9.035 9.788 1.00 70.50 100 GLY A O 1
ATOM 822 N N . ILE A 1 101 ? -15.737 -7.529 11.273 1.00 77.62 101 ILE A N 1
ATOM 823 C CA . ILE A 1 101 ? -15.902 -6.420 10.324 1.00 77.62 101 ILE A CA 1
ATOM 824 C C . ILE A 1 101 ? -14.538 -5.987 9.781 1.00 77.62 101 ILE A C 1
ATOM 826 O O . ILE A 1 101 ? -14.353 -6.001 8.565 1.00 77.62 101 ILE A O 1
ATOM 830 N N . VAL A 1 102 ? -13.551 -5.734 10.645 1.00 77.75 102 VAL A N 1
ATOM 831 C CA . VAL A 1 102 ? -12.186 -5.345 10.239 1.00 77.75 102 VAL A CA 1
ATOM 832 C C . VAL A 1 102 ? -11.564 -6.389 9.308 1.00 77.75 102 VAL A C 1
ATOM 834 O O . VAL A 1 102 ? -11.014 -6.059 8.256 1.00 77.75 102 VAL A O 1
ATOM 837 N N . LYS A 1 103 ? -11.715 -7.678 9.630 1.00 71.25 103 LYS A N 1
ATOM 838 C CA . LYS A 1 103 ? -11.208 -8.773 8.790 1.00 71.25 103 LYS A CA 1
ATOM 839 C C . LYS A 1 103 ? -11.921 -8.865 7.438 1.00 71.25 103 LYS A C 1
ATOM 841 O O . LYS A 1 103 ? -11.326 -9.301 6.449 1.00 71.25 103 LYS A O 1
ATOM 846 N N . SER A 1 104 ? -13.198 -8.492 7.382 1.00 67.31 104 SER A N 1
ATOM 847 C CA . SER A 1 104 ? -13.959 -8.428 6.132 1.00 67.31 104 SER A CA 1
ATOM 848 C C . SER A 1 104 ? -13.535 -7.238 5.264 1.00 67.31 104 SER A C 1
ATOM 850 O O . SER A 1 104 ? -13.330 -7.416 4.063 1.00 67.31 104 SER A O 1
ATOM 852 N N . GLU A 1 105 ? -13.284 -6.073 5.865 1.00 69.81 105 GLU A N 1
ATOM 853 C CA . GLU A 1 105 ? -12.765 -4.888 5.177 1.00 69.81 105 GLU A CA 1
ATOM 854 C C . GLU A 1 105 ? -11.362 -5.136 4.611 1.00 69.81 105 GLU A C 1
ATOM 856 O O . GLU A 1 105 ? -11.112 -4.853 3.438 1.00 69.81 105 GLU A O 1
ATOM 861 N N . GLU A 1 106 ? -10.469 -5.763 5.385 1.00 68.38 106 GLU A N 1
ATOM 862 C CA . GLU A 1 106 ? -9.129 -6.140 4.922 1.00 68.38 106 GLU A CA 1
ATOM 863 C C . GLU A 1 106 ? -9.193 -7.060 3.689 1.00 68.38 106 GLU A C 1
ATOM 865 O O . GLU A 1 106 ? -8.447 -6.881 2.721 1.00 68.38 106 GLU A O 1
ATOM 870 N N . ARG A 1 107 ? -10.124 -8.027 3.674 1.00 61.03 107 ARG A N 1
ATOM 871 C CA . ARG A 1 107 ? -10.334 -8.922 2.523 1.00 61.03 107 ARG A CA 1
ATOM 872 C C . ARG A 1 107 ? -10.832 -8.182 1.287 1.00 61.03 107 ARG A C 1
ATOM 874 O O . ARG A 1 107 ? -10.352 -8.473 0.190 1.00 61.03 107 ARG A O 1
ATOM 881 N N . ILE A 1 108 ? -11.768 -7.249 1.450 1.00 67.19 108 ILE A N 1
ATOM 882 C CA . ILE A 1 108 ? -12.296 -6.450 0.338 1.00 67.19 108 ILE A CA 1
ATOM 883 C C . ILE A 1 108 ? -11.178 -5.589 -0.257 1.00 67.19 108 ILE A C 1
ATOM 885 O O . ILE A 1 108 ? -10.920 -5.679 -1.458 1.00 67.19 108 ILE A O 1
ATOM 889 N N . VAL A 1 109 ? -10.425 -4.868 0.580 1.00 63.62 109 VAL A N 1
ATOM 890 C CA . VAL A 1 109 ? -9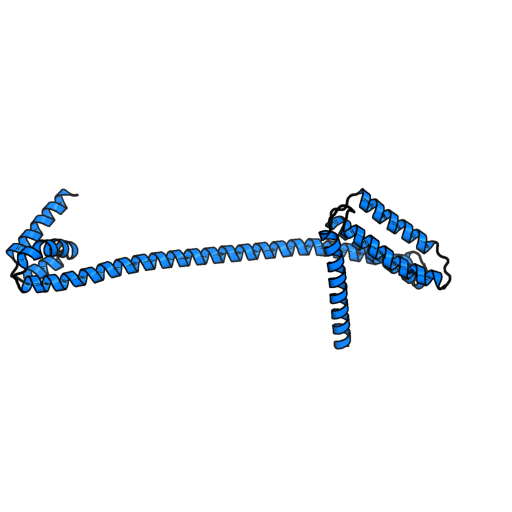.285 -4.042 0.144 1.00 63.62 109 VAL A CA 1
ATOM 891 C C . VAL A 1 109 ? -8.214 -4.883 -0.559 1.00 63.62 109 VAL A C 1
ATOM 893 O O . VAL A 1 109 ? -7.674 -4.481 -1.593 1.00 63.62 109 VAL A O 1
ATOM 896 N N . LYS A 1 110 ? -7.927 -6.087 -0.047 1.00 66.44 110 LYS A N 1
ATOM 897 C CA . LYS A 1 110 ? -6.968 -7.007 -0.669 1.00 66.44 110 LYS A CA 1
ATOM 898 C C . LYS A 1 110 ? -7.427 -7.490 -2.047 1.00 66.44 110 LYS A C 1
ATOM 900 O O . LYS A 1 110 ? -6.587 -7.638 -2.930 1.00 66.44 110 LYS A O 1
ATOM 905 N N . SER A 1 111 ? -8.727 -7.716 -2.250 1.00 69.69 111 SER A N 1
ATOM 906 C CA . SER A 1 111 ? -9.268 -8.188 -3.533 1.00 69.69 111 SER A CA 1
ATOM 907 C C . SER A 1 111 ? -9.154 -7.145 -4.651 1.00 69.69 111 SER A C 1
ATOM 909 O O . SER A 1 111 ? -8.730 -7.484 -5.757 1.00 69.69 111 SER A O 1
ATOM 911 N N . GLU A 1 112 ? -9.424 -5.871 -4.351 1.00 73.25 112 GLU A N 1
ATOM 912 C CA . GLU A 1 112 ? -9.274 -4.787 -5.328 1.00 73.25 112 GLU A CA 1
ATOM 913 C C . GLU A 1 112 ? -7.803 -4.547 -5.678 1.00 73.25 112 GLU A C 1
ATOM 915 O O . GLU A 1 112 ? -7.444 -4.429 -6.851 1.00 73.25 112 GLU A O 1
ATOM 920 N N . GLY A 1 113 ? -6.926 -4.551 -4.668 1.00 75.81 113 GLY A N 1
ATOM 921 C CA . GLY A 1 113 ? -5.486 -4.417 -4.877 1.00 75.81 113 GLY A CA 1
ATOM 922 C C . GLY A 1 113 ? -4.900 -5.558 -5.713 1.00 75.81 113 GLY A C 1
ATOM 923 O O . GLY A 1 113 ? -4.084 -5.311 -6.600 1.00 75.81 113 GLY A O 1
ATOM 924 N N . LEU A 1 114 ? -5.338 -6.800 -5.478 1.00 81.00 114 LEU A N 1
ATOM 925 C CA . LEU A 1 114 ? -4.857 -7.969 -6.216 1.00 81.00 114 LEU A CA 1
ATOM 926 C C . LEU A 1 114 ? -5.238 -7.902 -7.700 1.00 81.00 114 LEU A C 1
ATOM 928 O O . LEU A 1 114 ? -4.392 -8.155 -8.553 1.00 81.00 114 LEU A O 1
ATOM 932 N N . LEU A 1 115 ? -6.481 -7.525 -8.017 1.00 82.62 115 LEU A N 1
ATOM 933 C CA . LEU A 1 115 ? -6.941 -7.402 -9.403 1.00 82.62 115 LEU A CA 1
ATOM 934 C C . LEU A 1 115 ? -6.098 -6.385 -10.177 1.00 82.62 115 LEU A C 1
ATOM 936 O O . LEU A 1 115 ? -5.677 -6.641 -11.303 1.00 82.62 115 LEU A O 1
ATOM 940 N N . VAL A 1 116 ? -5.797 -5.254 -9.546 1.00 81.94 116 VAL A N 1
ATOM 941 C CA . VAL A 1 116 ? -5.002 -4.182 -10.150 1.00 81.94 116 VAL A CA 1
ATOM 942 C C . VAL A 1 116 ? -3.568 -4.632 -10.401 1.00 81.94 116 VAL A C 1
ATOM 944 O O . VAL A 1 116 ? -3.030 -4.357 -11.471 1.00 81.94 116 VAL A O 1
ATOM 947 N N . VAL A 1 117 ? -2.967 -5.371 -9.463 1.00 83.38 117 VAL A N 1
ATOM 948 C CA . VAL A 1 117 ? -1.632 -5.961 -9.641 1.00 83.38 117 VAL A CA 1
ATOM 949 C C . VAL A 1 117 ? -1.634 -6.979 -10.780 1.00 83.38 117 VAL A C 1
ATOM 951 O O . VAL A 1 117 ? -0.746 -6.934 -11.622 1.00 83.38 117 VAL A O 1
ATOM 954 N N . VAL A 1 118 ? -2.646 -7.845 -10.871 1.00 87.25 118 VAL A N 1
ATOM 955 C CA . VAL A 1 118 ? -2.755 -8.830 -11.960 1.00 87.25 118 VAL A CA 1
ATOM 956 C C . VAL A 1 118 ? -2.856 -8.140 -13.321 1.00 87.25 118 VAL A C 1
ATOM 958 O O . VAL A 1 118 ? -2.116 -8.488 -14.241 1.00 87.25 118 VAL A O 1
ATOM 961 N N . VAL A 1 119 ? -3.715 -7.124 -13.455 1.00 87.25 119 VAL A N 1
ATOM 962 C CA . VAL A 1 119 ? -3.842 -6.349 -14.701 1.00 87.25 119 VAL A CA 1
ATOM 963 C C . VAL A 1 119 ? -2.531 -5.633 -15.032 1.00 87.25 119 VAL A C 1
ATOM 965 O O . VAL A 1 119 ? -2.066 -5.701 -16.168 1.00 87.25 119 VAL A O 1
ATOM 968 N N . ALA A 1 120 ? -1.899 -5.003 -14.041 1.00 85.62 120 ALA A N 1
ATOM 969 C CA . ALA A 1 120 ? -0.602 -4.352 -14.182 1.00 85.62 120 ALA A CA 1
ATOM 970 C C . ALA A 1 120 ? 0.481 -5.320 -14.686 1.00 85.62 120 ALA A C 1
ATOM 972 O O . ALA A 1 120 ? 1.216 -4.991 -15.616 1.00 85.62 120 ALA A O 1
ATOM 973 N N . SER A 1 121 ? 0.549 -6.528 -14.123 1.00 87.25 121 SER A N 1
ATOM 974 C CA . SER A 1 121 ? 1.491 -7.568 -14.542 1.00 87.25 121 SER A CA 1
ATOM 975 C C . SER A 1 121 ? 1.229 -8.050 -15.967 1.00 87.25 121 SER A C 1
ATOM 977 O O . SER A 1 121 ? 2.180 -8.239 -16.720 1.00 87.25 121 SER A O 1
ATOM 979 N N . ILE A 1 122 ? -0.037 -8.206 -16.369 1.00 90.06 122 ILE A N 1
ATOM 980 C CA . ILE A 1 122 ? -0.392 -8.580 -17.746 1.00 90.06 122 ILE A CA 1
ATOM 981 C C . ILE A 1 122 ? 0.036 -7.481 -18.724 1.00 90.06 122 ILE A C 1
ATOM 983 O O . ILE A 1 122 ? 0.664 -7.777 -19.738 1.00 90.06 122 ILE A O 1
ATOM 987 N N . VAL A 1 123 ? -0.249 -6.213 -18.413 1.00 88.56 123 VAL A N 1
ATOM 988 C CA . VAL A 1 123 ? 0.160 -5.073 -19.249 1.00 88.56 123 VAL A CA 1
ATOM 989 C C . VAL A 1 123 ? 1.683 -5.005 -19.364 1.00 88.56 123 VAL A C 1
ATOM 991 O O . VAL A 1 123 ? 2.204 -4.904 -20.473 1.00 88.56 123 VAL A O 1
ATOM 994 N N . ALA A 1 124 ? 2.406 -5.138 -18.250 1.00 86.19 124 ALA A N 1
ATOM 995 C CA . ALA A 1 124 ? 3.865 -5.175 -18.250 1.00 86.19 124 ALA A CA 1
ATOM 996 C C . ALA A 1 124 ? 4.411 -6.347 -19.088 1.00 86.19 124 ALA A C 1
ATOM 998 O O . ALA A 1 124 ? 5.346 -6.160 -19.863 1.00 86.19 124 ALA A O 1
ATOM 999 N N . ALA A 1 125 ? 3.799 -7.533 -19.007 1.00 87.12 125 ALA A N 1
ATOM 1000 C CA . ALA A 1 125 ? 4.191 -8.694 -19.807 1.00 87.12 125 ALA A CA 1
ATOM 1001 C C . ALA A 1 125 ? 3.955 -8.488 -21.314 1.00 87.12 125 ALA A C 1
ATOM 1003 O O . ALA A 1 125 ? 4.767 -8.927 -22.129 1.00 87.12 125 ALA A O 1
ATOM 1004 N N . ILE A 1 126 ? 2.876 -7.797 -21.696 1.00 87.62 126 ILE A N 1
ATOM 1005 C CA . ILE A 1 126 ? 2.614 -7.426 -23.095 1.00 87.62 126 ILE A CA 1
ATOM 1006 C C . ILE A 1 126 ? 3.687 -6.452 -23.595 1.00 87.62 126 ILE A C 1
ATOM 1008 O O . ILE A 1 126 ? 4.234 -6.658 -24.676 1.00 87.62 126 ILE A O 1
ATOM 1012 N N . ILE A 1 127 ? 4.034 -5.433 -22.799 1.00 85.06 127 ILE A N 1
ATOM 1013 C CA . ILE A 1 127 ? 5.090 -4.467 -23.145 1.00 85.06 127 ILE A CA 1
ATOM 1014 C C . ILE A 1 127 ? 6.453 -5.168 -23.247 1.00 85.06 127 ILE A C 1
ATOM 1016 O O . ILE A 1 127 ? 7.210 -4.901 -24.176 1.00 85.06 127 ILE A O 1
ATOM 1020 N N . ALA A 1 128 ? 6.753 -6.108 -22.349 1.00 85.06 128 ALA A N 1
ATOM 1021 C CA . ALA A 1 128 ? 7.989 -6.888 -22.396 1.00 85.06 128 ALA A CA 1
ATOM 1022 C C . ALA A 1 128 ? 8.079 -7.791 -23.640 1.00 85.06 128 ALA A C 1
ATOM 1024 O O . ALA A 1 128 ? 9.162 -7.985 -24.175 1.00 85.06 128 ALA A O 1
ATOM 1025 N N . LYS A 1 129 ? 6.953 -8.313 -24.149 1.00 85.44 129 LYS A N 1
ATOM 1026 C CA . LYS A 1 129 ? 6.919 -9.123 -25.383 1.00 85.44 129 LYS A CA 1
ATOM 1027 C C . LYS A 1 129 ? 6.913 -8.313 -26.681 1.00 85.44 129 LYS A C 1
ATOM 1029 O O . LYS A 1 129 ? 7.075 -8.890 -27.753 1.00 85.44 129 LYS A O 1
ATOM 1034 N N . LEU A 1 130 ? 6.742 -6.999 -26.603 1.00 84.50 130 LEU A N 1
ATOM 1035 C CA . LEU A 1 130 ? 6.717 -6.088 -27.746 1.00 84.50 130 LEU A CA 1
ATOM 1036 C C . LEU A 1 130 ? 7.937 -6.232 -28.695 1.00 84.50 130 LEU A C 1
ATOM 1038 O O . LEU A 1 130 ? 7.698 -6.339 -29.900 1.00 84.50 130 LEU A O 1
ATOM 1042 N N . PRO A 1 131 ? 9.207 -6.328 -28.234 1.00 83.12 131 PRO A N 1
ATOM 1043 C CA . PRO A 1 131 ? 10.358 -6.543 -29.122 1.00 83.12 131 PRO A CA 1
ATOM 1044 C C . PRO A 1 131 ? 10.277 -7.848 -29.924 1.00 83.12 131 PRO A C 1
ATOM 1046 O O . PRO A 1 131 ? 10.554 -7.832 -31.120 1.00 83.12 131 PRO A O 1
ATOM 1049 N N . ALA A 1 132 ? 9.819 -8.945 -29.312 1.00 82.31 132 ALA A N 1
ATOM 1050 C CA . ALA A 1 132 ? 9.656 -10.232 -29.991 1.00 82.31 132 ALA A CA 1
ATOM 1051 C C . ALA A 1 132 ? 8.532 -10.204 -31.044 1.00 82.31 132 ALA A C 1
ATOM 1053 O O . ALA A 1 132 ? 8.612 -10.885 -32.062 1.00 82.31 132 ALA A O 1
ATOM 1054 N N . ILE A 1 133 ? 7.489 -9.396 -30.818 1.00 81.44 133 ILE A N 1
ATOM 1055 C CA . ILE A 1 133 ? 6.371 -9.216 -31.760 1.00 81.44 133 ILE A CA 1
ATOM 1056 C C . ILE A 1 133 ? 6.790 -8.350 -32.959 1.00 81.44 133 ILE A C 1
ATOM 1058 O O . ILE A 1 133 ? 6.319 -8.577 -34.071 1.00 81.44 133 ILE A O 1
ATOM 1062 N N . LEU A 1 134 ? 7.667 -7.365 -32.741 1.00 81.38 134 LEU A N 1
ATOM 1063 C CA . LEU A 1 134 ? 8.142 -6.441 -33.778 1.00 81.38 134 LEU A CA 1
ATOM 1064 C C . LEU A 1 134 ? 9.452 -6.877 -34.457 1.00 81.38 134 LEU A C 1
ATOM 1066 O O . LEU A 1 134 ? 9.882 -6.217 -35.399 1.00 81.38 134 LEU A O 1
ATOM 1070 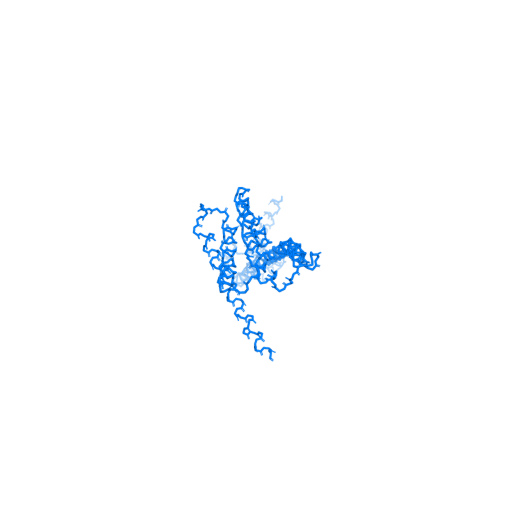N N . GLY A 1 135 ? 10.082 -7.965 -33.999 1.00 76.44 135 GLY A N 1
ATOM 1071 C CA . GLY A 1 135 ? 11.353 -8.457 -34.540 1.00 76.44 135 GLY A CA 1
ATOM 1072 C C . GLY A 1 135 ? 12.542 -7.526 -34.271 1.00 76.44 135 GLY A C 1
ATOM 1073 O O . GLY A 1 135 ? 13.462 -7.459 -35.083 1.00 76.44 135 GLY A O 1
ATOM 1074 N N . LEU A 1 136 ? 12.509 -6.771 -33.168 1.00 79.19 136 LEU A N 1
ATOM 1075 C CA . LEU A 1 136 ? 13.591 -5.864 -32.773 1.00 79.19 136 LEU A CA 1
ATOM 1076 C C . LEU A 1 136 ? 14.717 -6.630 -32.067 1.00 79.19 136 LEU A C 1
ATOM 1078 O O . LEU A 1 136 ? 14.469 -7.652 -31.430 1.00 79.19 136 LEU A O 1
ATOM 1082 N N . ALA A 1 137 ? 15.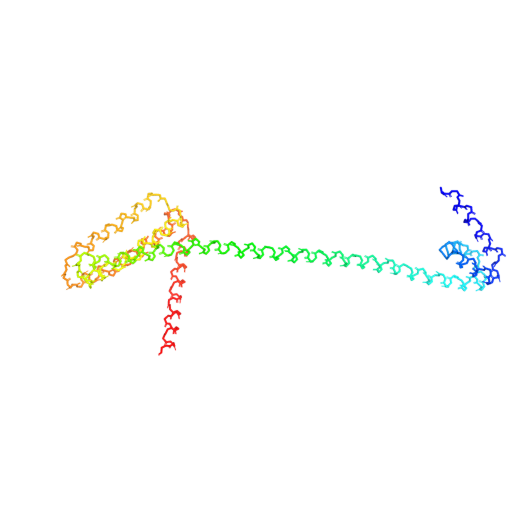945 -6.107 -32.128 1.00 80.19 137 ALA A N 1
ATOM 1083 C CA . ALA A 1 137 ? 17.067 -6.640 -31.357 1.00 80.19 137 ALA A CA 1
ATOM 1084 C C . ALA A 1 137 ? 16.754 -6.561 -29.852 1.00 80.19 137 ALA A C 1
ATOM 1086 O O . ALA A 1 137 ? 16.671 -5.469 -29.281 1.00 80.19 137 ALA A O 1
ATOM 1087 N N . GLU A 1 138 ? 16.549 -7.722 -29.223 1.00 79.50 138 GLU A N 1
ATOM 1088 C CA . GLU A 1 138 ? 16.053 -7.821 -27.846 1.00 79.50 138 GLU A CA 1
ATOM 1089 C C . GLU A 1 138 ? 16.978 -7.110 -26.852 1.00 79.50 138 GLU A C 1
ATOM 1091 O O . GLU A 1 138 ? 16.513 -6.323 -26.029 1.00 79.50 138 GLU A O 1
ATOM 1096 N N . GLU A 1 139 ? 18.290 -7.310 -26.971 1.00 78.62 139 GLU A N 1
ATOM 1097 C CA . GLU A 1 139 ? 19.276 -6.743 -26.046 1.00 78.62 139 GLU A CA 1
ATOM 1098 C C . GLU A 1 139 ? 19.284 -5.207 -26.075 1.00 78.62 139 GLU A C 1
ATOM 1100 O O . GLU A 1 139 ? 19.141 -4.559 -25.035 1.00 78.62 139 GLU A O 1
ATOM 1105 N N . ALA A 1 140 ? 19.342 -4.614 -27.272 1.00 77.25 140 ALA A N 1
ATOM 1106 C CA . ALA A 1 140 ? 19.306 -3.164 -27.448 1.00 77.25 140 ALA A CA 1
ATOM 1107 C C . ALA A 1 140 ? 17.978 -2.559 -26.965 1.00 77.25 140 ALA A C 1
ATOM 1109 O O . ALA A 1 140 ? 17.958 -1.468 -26.386 1.00 77.25 140 ALA A O 1
ATOM 1110 N N . PHE A 1 141 ? 16.864 -3.274 -27.163 1.00 82.44 141 PHE A N 1
ATOM 1111 C CA . PHE A 1 141 ? 15.555 -2.837 -26.695 1.00 82.44 141 PHE A CA 1
ATOM 1112 C C . PHE A 1 141 ? 15.464 -2.843 -25.166 1.00 82.44 141 PHE A C 1
ATOM 1114 O O . PHE A 1 141 ? 15.004 -1.855 -24.592 1.00 82.44 141 PHE A O 1
ATOM 1121 N N . TYR A 1 142 ? 15.896 -3.915 -24.495 1.00 83.12 142 TYR A N 1
ATOM 1122 C CA . TYR A 1 142 ? 15.776 -4.029 -23.040 1.00 83.12 142 TYR A CA 1
ATOM 1123 C C . TYR A 1 142 ? 16.676 -3.043 -22.303 1.00 83.12 142 TYR A C 1
ATOM 1125 O O . TYR A 1 142 ? 16.199 -2.373 -21.387 1.00 83.12 142 TYR A O 1
ATOM 1133 N N . VAL A 1 143 ? 17.933 -2.882 -22.730 1.00 82.69 143 VAL A N 1
ATOM 1134 C CA . VAL A 1 143 ? 18.867 -1.922 -22.110 1.00 82.69 143 VAL A CA 1
ATOM 1135 C C . VAL A 1 143 ? 18.292 -0.500 -22.128 1.00 82.69 143 VAL A C 1
ATOM 1137 O O . VAL A 1 143 ? 18.420 0.239 -21.153 1.00 82.69 143 VAL A O 1
ATOM 1140 N N . ARG A 1 144 ? 17.591 -0.138 -23.206 1.00 83.44 144 ARG A N 1
ATOM 1141 C CA . ARG A 1 144 ? 16.977 1.184 -23.391 1.00 83.44 144 ARG A CA 1
ATOM 1142 C C . ARG A 1 144 ? 15.625 1.335 -22.707 1.00 83.44 144 ARG A C 1
ATOM 1144 O O . ARG A 1 144 ? 15.336 2.388 -22.141 1.00 83.44 144 ARG A O 1
ATOM 1151 N N . ASN A 1 145 ? 14.781 0.305 -22.776 1.00 86.56 145 ASN A N 1
ATOM 1152 C CA . ASN A 1 145 ? 13.356 0.427 -22.474 1.00 86.56 145 ASN A CA 1
ATOM 1153 C C . ASN A 1 145 ? 12.894 -0.296 -21.203 1.00 86.56 145 ASN A C 1
ATOM 1155 O O . ASN A 1 145 ? 11.708 -0.219 -20.878 1.00 86.56 145 ASN A O 1
ATOM 1159 N N . VAL A 1 146 ? 13.786 -0.938 -20.437 1.00 86.38 146 VAL A N 1
ATOM 1160 C CA . VAL A 1 146 ? 13.412 -1.667 -19.206 1.00 86.38 146 VAL A CA 1
ATOM 1161 C C . VAL A 1 146 ? 12.597 -0.811 -18.229 1.00 86.38 146 VAL A C 1
ATOM 1163 O O . VAL A 1 146 ? 11.609 -1.277 -17.662 1.00 86.38 146 VAL A O 1
ATOM 1166 N N . GLY A 1 147 ? 12.934 0.476 -18.092 1.00 87.25 147 GLY A N 1
ATOM 1167 C CA . GLY A 1 147 ? 12.179 1.400 -17.247 1.00 87.25 147 GLY A CA 1
ATOM 1168 C C . GLY A 1 147 ? 10.723 1.582 -17.700 1.00 87.25 147 GLY A C 1
ATOM 1169 O O . GLY A 1 147 ? 9.817 1.642 -16.869 1.00 87.25 147 GLY A O 1
ATOM 1170 N N . PHE A 1 148 ? 10.460 1.598 -19.008 1.00 89.38 148 PHE A N 1
ATOM 1171 C CA . PHE A 1 148 ? 9.112 1.782 -19.556 1.00 89.38 148 PHE A CA 1
ATOM 1172 C C . PHE A 1 148 ? 8.210 0.555 -19.410 1.00 89.38 148 PHE A C 1
ATOM 1174 O O . PHE A 1 148 ? 7.001 0.670 -19.589 1.00 89.38 148 PHE A O 1
ATOM 1181 N N . ILE A 1 149 ? 8.756 -0.606 -19.047 1.00 88.06 149 ILE A N 1
ATOM 1182 C CA . ILE A 1 149 ? 7.945 -1.794 -18.760 1.00 88.06 149 ILE A CA 1
ATOM 1183 C C . ILE A 1 149 ? 7.206 -1.615 -17.427 1.00 88.06 149 ILE A C 1
ATOM 1185 O O . ILE A 1 149 ? 6.022 -1.930 -17.315 1.00 88.06 149 ILE A O 1
ATOM 1189 N N . VAL A 1 150 ? 7.897 -1.080 -16.415 1.00 88.00 150 VAL A N 1
ATOM 1190 C CA . VAL A 1 150 ? 7.402 -1.038 -15.029 1.00 88.00 150 VAL A CA 1
ATOM 1191 C C . VAL A 1 150 ? 6.848 0.340 -14.661 1.00 88.00 150 VAL A C 1
ATOM 1193 O O . VAL A 1 150 ? 5.746 0.446 -14.117 1.00 88.00 150 VAL A O 1
ATOM 1196 N N . PHE A 1 151 ? 7.582 1.417 -14.961 1.00 90.94 151 PHE A N 1
ATOM 1197 C CA . PHE A 1 151 ? 7.253 2.755 -14.462 1.00 90.94 151 PHE A CA 1
ATOM 1198 C C . PHE A 1 151 ? 5.918 3.322 -14.970 1.00 90.94 151 PHE A C 1
ATOM 1200 O O . PHE A 1 151 ? 5.208 3.891 -14.144 1.00 90.94 151 PHE A O 1
ATOM 1207 N N . PRO A 1 152 ? 5.506 3.172 -16.246 1.00 90.50 152 PRO A N 1
ATOM 1208 C CA . PRO A 1 152 ? 4.208 3.667 -16.712 1.00 90.50 152 PRO A CA 1
ATOM 1209 C C . PRO A 1 152 ? 3.026 2.994 -16.011 1.00 90.50 152 PRO A C 1
ATOM 1211 O O . PRO A 1 152 ? 2.050 3.656 -15.659 1.00 90.50 152 PRO A O 1
ATOM 1214 N N . VAL A 1 153 ? 3.136 1.689 -15.750 1.00 89.94 153 VAL A N 1
ATOM 1215 C CA . VAL A 1 153 ? 2.104 0.913 -15.055 1.00 89.94 153 VAL A CA 1
ATOM 1216 C C . VAL A 1 153 ? 1.996 1.360 -13.594 1.00 89.94 153 VAL A C 1
ATOM 1218 O O . VAL A 1 153 ? 0.901 1.658 -13.113 1.00 89.94 153 VAL A O 1
ATOM 1221 N N . LEU A 1 154 ? 3.133 1.496 -12.902 1.00 88.75 154 LEU A N 1
ATOM 1222 C CA . LEU A 1 154 ? 3.178 2.010 -11.529 1.00 88.75 154 LEU A CA 1
ATOM 1223 C C . LEU A 1 154 ? 2.705 3.468 -11.436 1.00 88.75 154 LEU A C 1
ATOM 1225 O O . LEU A 1 154 ? 1.982 3.824 -10.506 1.00 88.75 154 LEU A O 1
ATOM 1229 N N . ALA A 1 155 ? 3.076 4.311 -12.398 1.00 90.50 155 ALA A N 1
ATOM 1230 C CA . ALA A 1 155 ? 2.635 5.699 -12.459 1.00 90.50 155 ALA A CA 1
ATOM 1231 C C . ALA A 1 155 ? 1.121 5.791 -12.671 1.00 90.50 155 ALA A C 1
ATOM 1233 O O . ALA A 1 155 ? 0.472 6.593 -12.005 1.00 90.50 155 ALA A O 1
ATOM 1234 N N . GLY A 1 156 ? 0.543 4.938 -13.525 1.00 89.12 156 GLY A N 1
ATOM 1235 C CA . GLY A 1 156 ? -0.906 4.818 -13.689 1.00 89.12 156 GLY A CA 1
ATOM 1236 C C . GLY A 1 156 ? -1.605 4.388 -12.397 1.00 89.12 156 GLY A C 1
ATOM 1237 O O . GLY A 1 156 ? -2.592 5.004 -11.991 1.00 89.12 156 GLY A O 1
ATOM 1238 N N . TYR A 1 157 ? -1.046 3.398 -11.697 1.00 87.56 157 TYR A N 1
ATOM 1239 C CA . TYR A 1 157 ? -1.559 2.956 -10.401 1.00 87.56 157 TYR A CA 1
ATOM 1240 C C . TYR A 1 157 ? -1.530 4.072 -9.348 1.00 87.56 157 TYR A C 1
ATOM 1242 O O . TYR A 1 157 ? -2.544 4.340 -8.700 1.00 87.56 157 TYR A O 1
ATOM 1250 N N . PHE A 1 158 ? -0.403 4.773 -9.192 1.00 88.19 158 PHE A N 1
ATOM 1251 C CA . PHE A 1 158 ? -0.315 5.892 -8.254 1.00 88.19 158 PHE A CA 1
ATOM 1252 C C . PHE A 1 158 ? -1.180 7.076 -8.672 1.00 88.19 158 PHE A C 1
ATOM 1254 O O . PHE A 1 158 ? -1.769 7.714 -7.802 1.00 88.19 158 PHE A O 1
ATOM 1261 N N . ALA A 1 159 ? -1.319 7.346 -9.969 1.00 88.00 159 ALA A N 1
ATOM 1262 C CA . ALA A 1 159 ? -2.207 8.390 -10.461 1.00 88.00 159 ALA A CA 1
ATOM 1263 C C . ALA A 1 159 ? -3.667 8.121 -10.068 1.00 88.00 159 ALA A C 1
ATOM 1265 O O . ALA A 1 159 ? -4.363 9.031 -9.606 1.00 88.00 159 ALA A O 1
ATOM 1266 N N . TRP A 1 160 ? -4.106 6.866 -10.195 1.00 85.88 160 TRP A N 1
ATOM 1267 C CA . TRP A 1 160 ? -5.437 6.435 -9.779 1.00 85.88 160 TRP A CA 1
ATOM 1268 C C . TRP A 1 160 ? -5.605 6.488 -8.256 1.00 85.88 160 TRP A C 1
ATOM 1270 O O . TRP A 1 160 ? -6.535 7.131 -7.763 1.00 85.88 160 TRP A O 1
ATOM 1280 N N . LYS A 1 161 ? -4.664 5.909 -7.498 1.00 82.56 161 LYS A N 1
ATOM 1281 C CA . LYS A 1 161 ? -4.713 5.864 -6.027 1.00 82.56 161 LYS A CA 1
ATOM 1282 C C . LYS A 1 161 ? -4.674 7.254 -5.387 1.00 82.56 161 LYS A C 1
ATOM 1284 O O . LYS A 1 161 ? -5.396 7.518 -4.430 1.00 82.56 161 LYS A O 1
ATOM 1289 N N . ASN A 1 162 ? -3.861 8.160 -5.927 1.00 82.25 162 ASN A N 1
ATOM 1290 C CA . ASN A 1 162 ? -3.673 9.505 -5.383 1.00 82.25 162 ASN A CA 1
ATOM 1291 C C . ASN A 1 162 ? -4.640 10.547 -5.965 1.00 82.25 162 ASN A C 1
ATOM 1293 O O . ASN A 1 162 ? -4.496 11.732 -5.649 1.00 82.25 162 ASN A O 1
ATOM 1297 N N . LYS A 1 163 ? -5.623 10.124 -6.782 1.00 83.06 163 LYS A N 1
ATOM 1298 C CA . LYS A 1 163 ? -6.637 10.980 -7.430 1.00 83.06 163 LYS A CA 1
ATOM 1299 C C . LYS A 1 163 ? -6.017 12.213 -8.093 1.00 83.06 163 LYS A C 1
ATOM 1301 O O . LYS A 1 163 ? -6.437 13.351 -7.875 1.00 83.06 163 LYS A O 1
ATOM 1306 N N . VAL A 1 164 ? -4.968 11.976 -8.873 1.00 83.88 164 VAL A N 1
ATOM 1307 C CA . VAL A 1 164 ? -4.206 13.032 -9.544 1.00 83.88 164 VAL A CA 1
ATOM 1308 C C . VAL A 1 164 ? -5.096 13.748 -10.567 1.00 83.88 164 VAL A C 1
ATOM 1310 O O . VAL A 1 164 ? -5.955 13.136 -11.202 1.00 83.88 164 VAL A O 1
ATOM 1313 N N . SER A 1 165 ? -4.926 15.065 -10.723 1.00 86.88 165 SER A N 1
ATOM 1314 C CA . SER A 1 165 ? -5.722 15.841 -11.680 1.00 86.88 165 SER A CA 1
ATOM 1315 C C . SER A 1 165 ? -5.494 15.343 -13.114 1.00 86.88 165 SER A C 1
ATOM 1317 O O . SER A 1 165 ? -4.376 14.983 -13.487 1.00 86.88 165 SER A O 1
ATOM 1319 N N . ARG A 1 166 ? -6.540 15.368 -13.954 1.00 85.81 166 ARG A N 1
ATOM 1320 C CA . ARG A 1 166 ? -6.445 14.929 -15.363 1.00 85.81 166 ARG A CA 1
ATOM 1321 C C . ARG A 1 166 ? -5.341 15.656 -16.142 1.00 85.81 166 ARG A C 1
ATOM 1323 O O . ARG A 1 166 ? -4.704 15.055 -16.999 1.00 85.81 166 ARG A O 1
ATOM 1330 N N . LEU A 1 167 ? -5.075 16.918 -15.799 1.00 87.12 167 LEU A N 1
ATOM 1331 C CA . LEU A 1 167 ? -3.987 17.703 -16.382 1.00 87.12 167 LEU A CA 1
ATOM 1332 C C . LEU A 1 167 ? -2.613 17.136 -16.000 1.00 87.12 167 LEU A C 1
ATOM 1334 O O . LEU A 1 167 ? -1.782 16.922 -16.875 1.00 87.12 167 LEU A O 1
ATOM 1338 N N . ASN A 1 168 ? -2.384 16.825 -14.722 1.00 87.44 168 ASN A N 1
ATOM 1339 C CA . ASN A 1 168 ? -1.111 16.261 -14.269 1.00 87.44 168 ASN A CA 1
ATOM 1340 C C . ASN A 1 168 ? -0.882 14.854 -14.838 1.00 87.44 168 ASN A C 1
ATOM 1342 O O . ASN A 1 168 ? 0.246 14.529 -15.192 1.00 87.44 168 ASN A O 1
ATOM 1346 N N . ILE A 1 169 ? -1.940 14.051 -14.997 1.00 90.19 169 ILE A N 1
ATOM 1347 C CA . ILE A 1 169 ? -1.865 12.753 -15.690 1.00 90.19 169 ILE A CA 1
ATOM 1348 C C . ILE A 1 169 ? -1.425 12.948 -17.145 1.00 90.19 169 ILE A C 1
ATOM 1350 O O . ILE A 1 169 ? -0.528 12.247 -17.608 1.00 90.19 169 ILE A O 1
ATOM 1354 N N . SER A 1 170 ? -1.999 13.931 -17.848 1.00 90.44 170 SER A N 1
ATOM 1355 C CA . SER A 1 170 ? -1.586 14.257 -19.216 1.00 90.44 170 SER A CA 1
ATOM 1356 C C . SER A 1 170 ? -0.129 14.719 -19.285 1.00 90.44 170 SER A C 1
ATOM 1358 O O . SER A 1 170 ? 0.568 14.343 -20.222 1.00 90.44 170 SER A O 1
ATOM 1360 N N . ILE A 1 171 ? 0.350 15.497 -18.306 1.00 91.25 171 ILE A N 1
ATOM 1361 C CA . ILE A 1 171 ? 1.761 15.912 -18.226 1.00 91.25 171 ILE A CA 1
ATOM 1362 C C . ILE A 1 171 ? 2.666 14.698 -18.007 1.00 91.25 171 ILE A C 1
ATOM 1364 O O . ILE A 1 171 ? 3.645 14.540 -18.727 1.00 91.25 171 ILE A O 1
ATOM 1368 N N . ILE A 1 172 ? 2.336 13.825 -17.051 1.00 91.62 172 ILE A N 1
ATOM 1369 C CA . ILE A 1 172 ? 3.104 12.603 -16.776 1.00 91.62 172 ILE A CA 1
ATOM 1370 C C . ILE A 1 172 ? 3.187 11.744 -18.042 1.00 91.62 172 ILE A C 1
ATOM 1372 O O . ILE A 1 172 ? 4.280 11.353 -18.446 1.00 91.62 172 ILE A O 1
ATOM 1376 N N . GLY A 1 173 ? 2.052 11.511 -18.710 1.00 91.94 173 GLY A N 1
ATOM 1377 C CA . GLY A 1 173 ? 1.997 10.762 -19.966 1.00 91.94 173 GLY A CA 1
ATOM 1378 C C . GLY A 1 173 ? 2.826 11.402 -21.081 1.00 91.94 173 GLY A C 1
ATOM 1379 O O . GLY A 1 173 ? 3.565 10.700 -21.765 1.00 91.94 173 GLY A O 1
ATOM 1380 N N . LEU A 1 174 ? 2.769 12.730 -21.224 1.00 94.06 174 LEU A N 1
ATOM 1381 C CA . LEU A 1 174 ? 3.578 13.467 -22.197 1.00 94.06 174 LEU A CA 1
ATOM 1382 C C . LEU A 1 174 ? 5.078 13.311 -21.923 1.00 94.06 174 LEU A C 1
ATOM 1384 O O . LEU A 1 174 ? 5.842 13.088 -22.856 1.00 94.06 174 LEU A O 1
ATOM 1388 N N . VAL A 1 175 ? 5.503 13.390 -20.659 1.00 94.12 175 VAL A N 1
ATOM 1389 C CA . VAL A 1 175 ? 6.912 13.207 -20.282 1.00 94.12 175 VAL A CA 1
ATOM 1390 C C . VAL A 1 175 ? 7.375 11.783 -20.586 1.00 94.12 175 VAL A C 1
ATOM 1392 O O . VAL A 1 175 ? 8.434 11.621 -21.187 1.00 94.12 175 VAL A O 1
ATOM 1395 N N . PHE A 1 176 ? 6.583 10.756 -20.255 1.00 93.19 176 PHE A N 1
ATOM 1396 C CA . PHE A 1 176 ? 6.898 9.371 -20.627 1.00 93.19 176 PHE A CA 1
ATOM 1397 C C . PHE A 1 176 ? 7.024 9.201 -22.145 1.00 93.19 176 PHE A C 1
ATOM 1399 O O . PHE A 1 176 ? 7.968 8.569 -22.609 1.00 93.19 176 PHE A O 1
ATOM 1406 N N . LEU A 1 177 ? 6.112 9.795 -22.917 1.00 92.56 177 LEU A N 1
ATOM 1407 C CA . LEU A 1 177 ? 6.127 9.728 -24.376 1.00 92.56 177 LEU A CA 1
ATOM 1408 C C . LEU A 1 177 ? 7.370 10.423 -24.951 1.00 92.56 177 LEU A C 1
ATOM 1410 O O . LEU A 1 177 ? 8.073 9.833 -25.767 1.00 92.56 177 LEU A O 1
ATOM 1414 N N . LEU A 1 178 ? 7.699 11.629 -24.479 1.00 93.31 178 LEU A N 1
ATOM 1415 C CA . LEU A 1 178 ? 8.917 12.345 -24.873 1.00 93.31 178 LEU A CA 1
ATOM 1416 C C . LEU A 1 178 ? 10.178 11.540 -24.556 1.00 93.31 178 LEU A C 1
ATOM 1418 O O . LEU A 1 178 ? 11.073 11.460 -25.391 1.00 93.31 178 LEU A O 1
ATOM 1422 N N . CYS A 1 179 ? 10.234 10.907 -23.385 1.00 91.69 179 CYS A N 1
ATOM 1423 C CA . CYS A 1 179 ? 11.352 10.055 -22.997 1.00 91.69 179 CYS A CA 1
ATOM 1424 C C . CYS A 1 179 ? 11.461 8.804 -23.890 1.00 91.69 179 CYS A C 1
ATOM 1426 O O . CYS A 1 179 ? 12.565 8.425 -24.277 1.00 91.69 179 CYS A O 1
ATOM 1428 N N . ALA A 1 180 ? 10.330 8.187 -24.248 1.00 88.94 180 ALA A N 1
ATOM 1429 C CA . ALA A 1 180 ? 10.284 7.026 -25.138 1.00 88.94 180 ALA A CA 1
ATOM 1430 C C . ALA A 1 180 ? 10.676 7.382 -26.583 1.00 88.94 180 ALA A C 1
ATOM 1432 O O . ALA A 1 180 ? 11.334 6.597 -27.261 1.00 88.94 180 ALA A O 1
ATOM 1433 N N . ILE A 1 181 ? 10.308 8.573 -27.064 1.00 88.75 181 ILE A N 1
ATOM 1434 C CA . ILE A 1 181 ? 10.787 9.081 -28.356 1.00 88.75 181 ILE A CA 1
ATOM 1435 C C . ILE A 1 181 ? 12.285 9.354 -28.279 1.00 88.75 181 ILE A C 1
ATOM 1437 O O . ILE A 1 181 ? 13.019 8.914 -29.157 1.00 88.75 181 ILE A O 1
ATOM 1441 N N . PHE A 1 182 ? 12.734 10.052 -27.232 1.00 89.00 182 PHE A N 1
ATOM 1442 C CA . PHE A 1 182 ? 14.134 10.415 -27.052 1.00 89.00 182 PHE A CA 1
ATOM 1443 C C . PHE A 1 182 ? 15.027 9.179 -27.130 1.00 89.00 182 PHE A C 1
ATOM 1445 O O . PHE A 1 182 ? 15.899 9.142 -27.987 1.00 89.00 182 PHE A O 1
ATOM 1452 N N . ILE A 1 183 ? 14.752 8.141 -26.331 1.00 85.50 183 ILE A N 1
ATOM 1453 C CA . ILE A 1 183 ? 15.586 6.932 -26.285 1.00 85.50 183 ILE A CA 1
ATOM 1454 C C . ILE A 1 183 ? 15.594 6.141 -27.602 1.00 85.50 183 ILE A C 1
ATOM 1456 O O . ILE A 1 183 ? 16.605 5.534 -27.944 1.00 85.50 183 ILE A O 1
ATOM 1460 N N . ASN A 1 184 ? 14.495 6.174 -28.362 1.00 84.25 184 ASN A N 1
ATOM 1461 C CA . ASN A 1 184 ? 14.407 5.514 -29.667 1.00 84.25 184 ASN A CA 1
ATOM 1462 C C . ASN A 1 184 ? 15.053 6.327 -30.798 1.00 84.25 184 ASN A C 1
ATOM 1464 O O . ASN A 1 184 ? 15.303 5.779 -31.868 1.00 84.25 184 ASN A O 1
ATOM 1468 N N . LEU A 1 185 ? 15.325 7.617 -30.580 1.00 84.50 185 LEU A N 1
ATOM 1469 C CA . LEU A 1 185 ? 16.054 8.463 -31.522 1.00 84.50 185 LEU A CA 1
ATOM 1470 C C . LEU A 1 185 ? 17.577 8.321 -31.369 1.00 84.50 185 LEU A C 1
ATOM 1472 O O . LEU A 1 185 ? 18.315 8.755 -32.255 1.00 84.50 185 LEU A O 1
ATOM 1476 N N . LEU A 1 186 ? 18.055 7.746 -30.254 1.00 80.62 186 LEU A N 1
ATOM 1477 C CA . LEU A 1 186 ? 19.485 7.515 -30.071 1.00 80.62 186 LEU A CA 1
ATOM 1478 C C . LEU A 1 186 ? 19.991 6.477 -31.087 1.00 80.62 186 LEU A C 1
ATOM 1480 O O . LEU A 1 186 ? 19.368 5.424 -31.254 1.00 80.62 186 LEU A O 1
ATOM 1484 N N . PRO A 1 187 ? 21.129 6.754 -31.750 1.00 72.25 187 PRO A N 1
ATOM 1485 C CA . PRO A 1 187 ? 21.740 5.809 -32.669 1.00 72.25 187 PRO A CA 1
ATOM 1486 C C . PRO A 1 187 ? 22.157 4.532 -31.935 1.00 72.25 187 PRO A C 1
ATOM 1488 O O . PRO A 1 187 ? 22.607 4.573 -30.791 1.00 72.25 187 PRO A O 1
ATOM 1491 N N . ASP A 1 188 ? 22.024 3.398 -32.621 1.00 69.50 188 ASP A N 1
ATOM 1492 C CA . ASP A 1 188 ? 22.379 2.066 -32.124 1.00 69.50 188 ASP A CA 1
ATOM 1493 C C . ASP A 1 188 ? 23.898 1.839 -32.160 1.00 69.50 188 ASP A C 1
ATOM 1495 O O . ASP A 1 188 ? 24.413 0.975 -32.863 1.00 69.50 188 ASP A O 1
ATOM 1499 N N . VAL A 1 189 ? 24.632 2.706 -31.466 1.00 73.94 189 VAL A N 1
ATOM 1500 C CA . VAL A 1 189 ? 26.081 2.612 -31.304 1.00 73.94 189 VAL A CA 1
ATOM 1501 C C . VAL A 1 189 ? 26.397 2.473 -29.824 1.00 73.94 189 VAL A C 1
ATOM 1503 O O . VAL A 1 189 ? 26.018 3.324 -29.011 1.00 73.94 189 VAL A O 1
ATOM 1506 N N . GLU A 1 190 ? 27.114 1.407 -29.470 1.00 69.75 190 GLU A N 1
ATOM 1507 C CA . GLU A 1 190 ? 27.672 1.254 -28.129 1.00 69.75 190 GLU A CA 1
ATOM 1508 C C . GLU A 1 190 ? 28.654 2.398 -27.875 1.00 69.75 190 GLU A C 1
ATOM 1510 O O . GLU A 1 190 ? 29.757 2.459 -28.412 1.00 69.75 190 GLU A O 1
ATOM 1515 N N . SER A 1 191 ? 28.190 3.377 -27.112 1.00 79.69 191 SER A N 1
ATOM 1516 C CA . SER A 1 191 ? 28.907 4.604 -26.810 1.00 79.69 191 SER A CA 1
ATOM 1517 C C . SER A 1 191 ? 28.648 4.963 -25.357 1.00 79.69 191 SER A C 1
ATOM 1519 O O . SER A 1 191 ? 27.528 4.800 -24.863 1.00 79.69 191 SER A O 1
ATOM 1521 N N . ASP A 1 192 ? 29.658 5.514 -24.686 1.00 84.81 192 ASP A N 1
ATOM 1522 C CA . ASP A 1 192 ? 29.556 5.929 -23.280 1.00 84.81 192 ASP A CA 1
ATOM 1523 C C . ASP A 1 192 ? 28.374 6.886 -23.048 1.00 84.81 192 ASP A C 1
ATOM 1525 O O . ASP A 1 192 ? 27.706 6.841 -22.015 1.00 84.81 192 ASP A O 1
ATOM 1529 N N . VAL A 1 193 ? 28.058 7.709 -24.053 1.00 86.38 193 VAL A N 1
ATOM 1530 C CA . VAL A 1 193 ? 26.923 8.642 -24.052 1.00 86.38 193 VAL A CA 1
ATOM 1531 C C . VAL A 1 193 ? 25.575 7.913 -24.021 1.00 86.38 193 VAL A C 1
ATOM 1533 O O . VAL A 1 193 ? 24.662 8.353 -23.318 1.00 86.38 193 VAL A O 1
ATOM 1536 N N . THR A 1 194 ? 25.432 6.797 -24.740 1.00 82.88 194 THR A N 1
ATOM 1537 C CA . THR A 1 194 ? 24.194 6.001 -24.752 1.00 82.88 194 THR A CA 1
ATOM 1538 C C . THR A 1 194 ? 23.980 5.315 -23.406 1.00 82.88 194 THR A C 1
ATOM 1540 O O . THR A 1 194 ? 22.888 5.404 -22.841 1.00 82.88 194 THR A O 1
ATOM 1543 N N . THR A 1 195 ? 25.032 4.732 -22.827 1.00 85.94 195 THR A N 1
ATOM 1544 C CA . THR A 1 195 ? 24.980 4.129 -21.485 1.00 85.94 195 THR A CA 1
ATOM 1545 C C . THR A 1 195 ? 24.645 5.170 -20.418 1.00 85.94 195 THR A C 1
ATOM 1547 O O . THR A 1 195 ? 23.746 4.961 -19.598 1.00 85.94 195 THR A O 1
ATOM 1550 N N . LEU A 1 196 ? 25.304 6.334 -20.459 1.00 88.94 196 LEU A N 1
ATOM 1551 C CA . LEU A 1 196 ? 25.047 7.417 -19.514 1.00 88.94 196 LEU A CA 1
ATOM 1552 C C . LEU A 1 196 ? 23.604 7.927 -19.632 1.00 88.94 196 LEU A C 1
ATOM 1554 O O . LEU A 1 196 ? 22.948 8.149 -18.612 1.00 88.94 196 LEU A O 1
ATOM 1558 N N . SER A 1 197 ? 23.082 8.049 -20.856 1.00 89.69 197 SER A N 1
ATOM 1559 C CA . SER A 1 197 ? 21.695 8.454 -21.112 1.00 89.69 197 SER A CA 1
ATOM 1560 C C . SER A 1 197 ? 20.687 7.444 -20.557 1.00 89.69 197 SER A C 1
ATOM 1562 O O . SER A 1 197 ? 19.692 7.856 -19.964 1.00 89.69 197 SER A O 1
ATOM 1564 N N . CYS A 1 198 ? 20.958 6.137 -20.662 1.00 86.50 198 CYS A N 1
ATOM 1565 C CA . CYS A 1 198 ? 20.094 5.082 -20.113 1.00 86.50 198 CYS A CA 1
ATOM 1566 C C . CYS A 1 198 ? 19.993 5.144 -18.577 1.00 86.50 198 CYS A C 1
ATOM 1568 O O . CYS A 1 198 ? 18.898 5.029 -18.023 1.00 86.50 198 CYS A O 1
ATOM 1570 N N . ILE A 1 199 ? 21.105 5.392 -17.877 1.00 89.81 199 ILE A N 1
ATOM 1571 C CA . ILE A 1 199 ? 21.107 5.536 -16.408 1.00 89.81 199 ILE A CA 1
ATOM 1572 C C . ILE A 1 199 ? 20.308 6.775 -15.980 1.00 89.81 199 ILE A C 1
ATOM 1574 O O . ILE A 1 199 ? 19.469 6.700 -15.078 1.00 89.81 199 ILE A O 1
ATOM 1578 N N . HIS A 1 200 ? 20.531 7.915 -16.644 1.00 90.12 200 HIS A N 1
ATOM 1579 C CA . HIS A 1 200 ? 19.809 9.155 -16.340 1.00 90.12 200 HIS A CA 1
ATOM 1580 C C . HIS A 1 200 ? 18.317 9.031 -16.634 1.00 90.12 200 HIS A C 1
ATOM 1582 O O . HIS A 1 200 ? 17.497 9.546 -15.878 1.00 90.12 200 HIS A O 1
ATOM 1588 N N . LEU A 1 201 ? 17.959 8.321 -17.701 1.00 91.12 201 LEU A N 1
ATOM 1589 C CA . LEU A 1 201 ? 16.580 8.031 -18.054 1.00 91.12 201 LEU A CA 1
ATOM 1590 C C . LEU A 1 201 ? 15.887 7.222 -16.955 1.00 91.12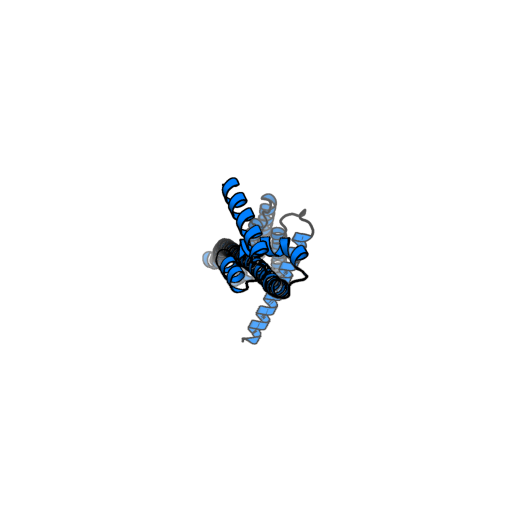 201 LEU A C 1
ATOM 1592 O O . LEU A 1 201 ? 14.801 7.595 -16.522 1.00 91.12 201 LEU A O 1
ATOM 1596 N N . LEU A 1 202 ? 16.525 6.168 -16.440 1.00 90.38 202 LEU A N 1
ATOM 1597 C CA . LEU A 1 202 ? 15.964 5.369 -15.350 1.00 90.38 202 LEU A CA 1
ATOM 1598 C C . LEU A 1 202 ? 15.704 6.220 -14.095 1.00 90.38 202 LEU A C 1
ATOM 1600 O O . LEU A 1 202 ? 14.631 6.136 -13.493 1.00 90.38 202 LEU A O 1
ATOM 1604 N N . LEU A 1 203 ? 16.654 7.094 -13.747 1.00 91.44 203 LEU A N 1
ATOM 1605 C CA . LEU A 1 203 ? 16.513 8.035 -12.635 1.00 91.44 203 LEU A CA 1
ATOM 1606 C C . LEU A 1 203 ? 15.401 9.067 -12.889 1.00 91.44 203 LEU A C 1
ATOM 1608 O O . LEU A 1 203 ? 14.627 9.383 -11.984 1.00 91.44 203 LEU A O 1
ATOM 1612 N N . LEU A 1 204 ? 15.283 9.568 -14.121 1.00 92.81 204 LEU A N 1
ATOM 1613 C CA . LEU A 1 204 ? 14.239 10.507 -14.526 1.00 92.81 204 LEU A CA 1
ATOM 1614 C C . LEU A 1 204 ? 12.849 9.867 -14.432 1.00 92.81 204 LEU A C 1
ATOM 1616 O O . LEU A 1 204 ? 11.941 10.472 -13.864 1.00 92.81 204 LEU A O 1
ATOM 1620 N N . LEU A 1 205 ? 12.677 8.638 -14.928 1.00 92.19 205 LEU A N 1
ATOM 1621 C CA . LEU A 1 205 ? 11.417 7.893 -14.826 1.00 92.19 205 LEU A CA 1
ATOM 1622 C C . LEU A 1 205 ? 11.024 7.677 -13.360 1.00 92.19 205 LEU A C 1
ATOM 1624 O O . LEU A 1 205 ? 9.853 7.827 -13.000 1.00 92.19 205 LEU A O 1
ATOM 1628 N N . TRP A 1 206 ? 12.001 7.401 -12.498 1.00 92.00 206 TRP A N 1
ATOM 1629 C CA . TRP A 1 206 ? 11.776 7.290 -11.061 1.00 92.00 206 TRP A CA 1
ATOM 1630 C C . TRP A 1 206 ? 11.379 8.631 -10.417 1.00 92.00 206 TRP A C 1
ATOM 1632 O O . TRP A 1 206 ? 10.481 8.677 -9.573 1.00 92.00 206 TRP A O 1
ATOM 1642 N N . ALA A 1 207 ? 11.961 9.752 -10.847 1.00 90.62 207 ALA A N 1
ATOM 1643 C CA . ALA A 1 207 ? 11.545 11.079 -10.391 1.00 90.62 207 ALA A CA 1
ATOM 1644 C C . ALA A 1 207 ? 10.108 11.423 -10.835 1.00 90.62 207 ALA A C 1
ATOM 1646 O O . ALA A 1 207 ? 9.312 11.931 -10.040 1.00 90.62 207 ALA A O 1
ATOM 1647 N N . VAL A 1 208 ? 9.743 11.091 -12.079 1.00 91.31 208 VAL A N 1
ATOM 1648 C CA . VAL A 1 208 ? 8.380 11.262 -12.616 1.00 91.31 208 VAL A CA 1
ATOM 1649 C C . VAL A 1 208 ? 7.373 10.402 -11.848 1.00 91.31 208 VAL A C 1
ATOM 1651 O O . VAL A 1 208 ? 6.272 10.867 -11.547 1.00 91.31 208 VAL A O 1
ATOM 1654 N N . LEU A 1 209 ? 7.755 9.184 -11.451 1.00 91.62 209 LEU A N 1
ATOM 1655 C CA . LEU A 1 209 ? 6.943 8.344 -10.570 1.00 91.62 209 LEU A CA 1
ATOM 1656 C C . LEU A 1 209 ? 6.664 9.035 -9.225 1.00 91.62 209 LEU A C 1
ATOM 1658 O O . LEU A 1 209 ? 5.530 9.021 -8.746 1.00 91.62 209 LEU A O 1
ATOM 1662 N N . GLY A 1 210 ? 7.667 9.699 -8.646 1.00 88.69 210 GLY A N 1
ATOM 1663 C CA . GLY A 1 210 ? 7.493 10.513 -7.441 1.00 88.69 210 GLY A CA 1
ATOM 1664 C C . GLY A 1 210 ? 6.496 11.655 -7.630 1.00 88.69 210 GLY A C 1
ATOM 1665 O O . GLY A 1 210 ? 5.670 11.914 -6.753 1.00 88.69 210 GLY A O 1
ATOM 1666 N N . PHE A 1 211 ? 6.489 12.294 -8.800 1.00 88.19 211 PHE A N 1
ATOM 1667 C CA . PHE A 1 211 ? 5.477 13.297 -9.131 1.00 88.19 211 PHE A CA 1
ATOM 1668 C C . PHE A 1 211 ? 4.066 12.689 -9.237 1.00 88.19 211 PHE A C 1
ATOM 1670 O O . PHE A 1 211 ? 3.115 13.265 -8.701 1.00 88.19 211 PHE A O 1
ATOM 1677 N N . ALA A 1 212 ? 3.926 11.501 -9.839 1.00 88.75 212 ALA A N 1
ATOM 1678 C CA . ALA A 1 212 ? 2.664 10.753 -9.884 1.00 88.75 212 ALA A CA 1
ATOM 1679 C C . ALA A 1 212 ? 2.166 10.344 -8.483 1.00 88.75 212 ALA A C 1
ATOM 1681 O O . ALA A 1 212 ? 0.960 10.306 -8.236 1.00 88.75 212 ALA A O 1
ATOM 1682 N N . PHE A 1 213 ? 3.085 10.083 -7.549 1.00 87.19 213 PHE A N 1
ATOM 1683 C CA . PHE A 1 213 ? 2.763 9.772 -6.158 1.00 87.19 213 PHE A CA 1
ATOM 1684 C C . PHE A 1 213 ? 2.257 10.998 -5.381 1.00 87.19 213 PHE A C 1
ATOM 1686 O O . PHE A 1 213 ? 1.262 10.934 -4.660 1.00 87.19 213 PHE A O 1
ATOM 1693 N N . VAL A 1 214 ? 2.923 12.142 -5.533 1.00 85.75 214 VAL A N 1
ATOM 1694 C CA . VAL A 1 214 ? 2.580 13.374 -4.804 1.00 85.75 214 VAL A CA 1
ATOM 1695 C C . VAL A 1 214 ? 1.309 14.022 -5.383 1.00 85.75 214 VAL A C 1
ATOM 1697 O O . VAL A 1 214 ? 0.452 14.513 -4.644 1.00 85.75 214 VAL A O 1
ATOM 1700 N N . GLY A 1 215 ? 1.130 13.964 -6.705 1.00 74.38 215 GLY A N 1
ATOM 1701 C CA . GLY A 1 215 ? -0.111 14.308 -7.406 1.00 74.38 215 GLY A CA 1
ATOM 1702 C C . GLY A 1 215 ? -0.378 15.801 -7.616 1.00 74.38 215 GLY A C 1
ATOM 1703 O O . GLY A 1 215 ? -1.187 16.159 -8.474 1.00 74.38 215 GLY A O 1
ATOM 1704 N N . SER A 1 216 ? 0.289 16.695 -6.882 1.00 69.44 216 SER A N 1
ATOM 1705 C CA . SER A 1 216 ? 0.251 18.144 -7.115 1.00 69.44 216 SER A CA 1
ATOM 1706 C C . SER A 1 216 ? 1.414 18.857 -6.426 1.00 69.44 216 SER A C 1
ATOM 1708 O O . SER A 1 216 ? 1.789 18.512 -5.312 1.00 69.44 216 SER A O 1
ATOM 1710 N N . ILE A 1 217 ? 1.921 19.930 -7.035 1.00 61.78 217 ILE A N 1
ATOM 1711 C CA . ILE A 1 217 ? 2.972 20.791 -6.457 1.00 61.78 217 ILE A CA 1
ATOM 1712 C C . ILE A 1 217 ? 2.493 21.472 -5.158 1.00 61.78 217 ILE A C 1
ATOM 1714 O O . ILE A 1 217 ? 3.302 21.805 -4.297 1.00 61.78 217 ILE A O 1
ATOM 1718 N N . LYS A 1 218 ? 1.172 21.642 -4.984 1.00 59.38 218 LYS A N 1
ATOM 1719 C CA . LYS A 1 218 ? 0.569 22.249 -3.783 1.00 59.38 218 LYS A CA 1
ATOM 1720 C C . LYS A 1 218 ? 0.367 21.275 -2.622 1.00 59.38 218 LYS A C 1
ATOM 1722 O O . LYS A 1 218 ? 0.033 21.726 -1.530 1.00 59.38 218 LYS A O 1
ATOM 1727 N N . SER A 1 219 ? 0.508 19.962 -2.828 1.00 59.28 219 SER A N 1
ATOM 1728 C CA . SER A 1 219 ? 0.343 19.023 -1.719 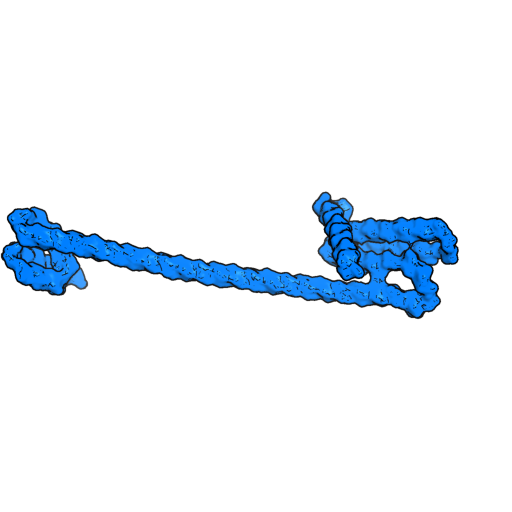1.00 59.28 219 SER A CA 1
ATOM 1729 C C . SER A 1 219 ? 1.561 19.106 -0.806 1.00 59.28 219 SER A C 1
ATOM 1731 O O . SER A 1 219 ? 2.675 18.745 -1.190 1.00 59.28 219 SER A O 1
ATOM 1733 N N . LEU A 1 220 ? 1.292 19.642 0.379 1.00 64.38 220 LEU A N 1
ATOM 1734 C CA . LEU A 1 220 ? 2.189 19.923 1.486 1.00 64.38 220 LEU A CA 1
ATOM 1735 C C . LEU A 1 220 ? 3.098 18.737 1.864 1.00 64.38 220 LEU A C 1
ATOM 1737 O O . LEU A 1 220 ? 2.874 17.590 1.475 1.00 64.38 220 LEU A O 1
ATOM 1741 N N . HIS A 1 221 ? 4.119 19.069 2.658 1.00 67.38 221 HIS A N 1
ATOM 1742 C CA . HIS A 1 221 ? 5.235 18.254 3.155 1.00 67.38 221 HIS A CA 1
ATOM 1743 C C . HIS A 1 221 ? 4.933 16.760 3.402 1.00 67.38 221 HIS A C 1
ATOM 1745 O O . HIS A 1 221 ? 5.767 15.919 3.078 1.00 67.38 221 HIS A O 1
ATOM 1751 N N . GLU A 1 222 ? 3.738 16.415 3.888 1.00 79.12 222 GLU A N 1
ATOM 1752 C CA . GLU A 1 222 ? 3.324 15.043 4.211 1.00 79.12 222 GLU A CA 1
ATOM 1753 C C . GLU A 1 222 ? 3.420 14.061 3.039 1.00 79.12 222 GLU A C 1
ATOM 1755 O O . GLU A 1 222 ? 4.003 12.991 3.191 1.00 79.12 222 GLU A O 1
ATOM 1760 N N . LYS A 1 223 ? 2.917 14.408 1.844 1.00 80.44 223 LYS A N 1
ATOM 1761 C CA . LYS A 1 223 ? 2.970 13.477 0.697 1.00 80.44 223 LYS A CA 1
ATOM 1762 C C . LYS A 1 223 ? 4.391 13.279 0.174 1.00 80.44 223 LYS A C 1
ATOM 1764 O O . LYS A 1 223 ? 4.740 12.193 -0.283 1.00 80.44 223 LYS A O 1
ATOM 1769 N N . ARG A 1 224 ? 5.226 14.319 0.260 1.00 82.56 224 ARG A N 1
ATOM 1770 C CA . ARG A 1 224 ? 6.647 14.252 -0.118 1.00 82.56 224 ARG A CA 1
ATOM 1771 C C . ARG A 1 224 ? 7.437 13.406 0.875 1.00 82.56 224 ARG A C 1
ATOM 1773 O O . ARG A 1 224 ? 8.244 12.581 0.457 1.00 82.56 224 ARG A O 1
ATOM 1780 N N . LEU A 1 225 ? 7.165 13.574 2.168 1.00 84.25 225 LEU A N 1
ATOM 1781 C CA . LEU A 1 225 ? 7.747 12.754 3.224 1.00 84.25 225 LEU A CA 1
ATOM 1782 C C . LEU A 1 225 ? 7.295 11.294 3.103 1.00 84.25 225 LEU A C 1
ATOM 1784 O O . LEU A 1 225 ? 8.115 10.394 3.245 1.00 84.25 225 LEU A O 1
ATOM 1788 N N . ALA A 1 226 ? 6.028 11.051 2.761 1.00 86.88 226 ALA A N 1
ATOM 1789 C CA . ALA A 1 226 ? 5.512 9.710 2.505 1.00 86.88 226 ALA A CA 1
ATOM 1790 C C . ALA A 1 226 ? 6.210 9.039 1.313 1.00 86.88 226 ALA A C 1
ATOM 1792 O O . ALA A 1 226 ? 6.550 7.863 1.402 1.00 86.88 226 ALA A O 1
ATOM 1793 N N . TYR A 1 227 ? 6.490 9.776 0.230 1.00 86.69 227 TYR A N 1
ATOM 1794 C CA . TYR A 1 227 ? 7.287 9.245 -0.879 1.00 86.69 227 TYR A CA 1
ATOM 1795 C C . TYR A 1 227 ? 8.719 8.925 -0.439 1.00 86.69 227 TYR A C 1
ATOM 1797 O O . TYR A 1 227 ? 9.240 7.861 -0.759 1.00 86.69 227 TYR A O 1
ATOM 1805 N N . LEU A 1 228 ? 9.359 9.811 0.330 1.00 86.69 228 LEU A N 1
ATOM 1806 C CA . LEU A 1 228 ? 10.706 9.561 0.847 1.00 86.69 228 LEU A CA 1
ATOM 1807 C C . LEU A 1 228 ? 10.741 8.312 1.738 1.00 86.69 228 LEU A C 1
ATOM 1809 O O . LEU A 1 228 ? 11.612 7.462 1.563 1.00 86.69 228 LEU A O 1
ATOM 1813 N N . LYS A 1 229 ? 9.754 8.165 2.628 1.00 89.81 229 LYS A N 1
ATOM 1814 C CA . LYS A 1 229 ? 9.590 6.976 3.467 1.00 89.81 229 LYS A CA 1
ATOM 1815 C C . LYS A 1 229 ? 9.376 5.721 2.624 1.00 89.81 229 LYS A C 1
ATOM 1817 O O . LYS A 1 229 ? 10.052 4.734 2.859 1.00 89.81 229 LYS A O 1
ATOM 1822 N N . PHE A 1 230 ? 8.523 5.779 1.601 1.00 89.25 230 PHE A N 1
ATOM 1823 C CA . PHE A 1 230 ? 8.298 4.659 0.683 1.00 89.25 230 PHE A CA 1
ATOM 1824 C C . PHE A 1 230 ? 9.590 4.192 -0.007 1.00 89.25 230 PHE A C 1
ATOM 1826 O O . PHE A 1 230 ? 9.833 2.993 -0.094 1.00 89.25 230 PHE A O 1
ATOM 1833 N N . ASN A 1 231 ? 10.442 5.117 -0.462 1.00 91.06 231 ASN A N 1
ATOM 1834 C CA . ASN A 1 231 ? 11.736 4.756 -1.054 1.00 91.06 231 ASN A CA 1
ATOM 1835 C C . ASN A 1 231 ? 12.701 4.166 -0.014 1.00 91.06 231 ASN A C 1
ATOM 1837 O O . ASN A 1 231 ? 13.434 3.231 -0.328 1.00 91.06 231 ASN A O 1
ATOM 1841 N N . GLY A 1 232 ? 12.678 4.680 1.221 1.00 91.94 232 GLY A N 1
ATOM 1842 C CA . GLY A 1 232 ? 13.426 4.109 2.342 1.00 91.94 232 GLY A CA 1
ATOM 1843 C C . GLY A 1 232 ? 12.985 2.679 2.656 1.00 91.94 232 GLY A C 1
ATOM 1844 O O . GLY A 1 232 ? 13.821 1.782 2.700 1.00 91.94 232 GLY A O 1
ATOM 1845 N N . ASP A 1 233 ? 11.678 2.452 2.777 1.00 93.00 233 ASP A N 1
ATOM 1846 C CA . ASP A 1 233 ? 11.093 1.131 3.013 1.00 93.00 233 ASP A CA 1
ATOM 1847 C C . ASP A 1 233 ? 11.435 0.169 1.862 1.00 93.00 233 ASP A C 1
ATOM 1849 O O . ASP A 1 233 ? 11.850 -0.958 2.114 1.00 93.00 233 ASP A O 1
ATOM 1853 N N . LEU A 1 234 ? 11.355 0.612 0.600 1.00 89.69 234 LEU A N 1
ATOM 1854 C CA . LEU A 1 234 ? 11.764 -0.185 -0.564 1.00 89.69 234 LEU A CA 1
ATOM 1855 C C . LEU A 1 234 ? 13.246 -0.583 -0.486 1.00 89.69 234 LEU A C 1
ATOM 1857 O O . LEU A 1 234 ? 13.584 -1.742 -0.720 1.00 89.69 234 LEU A O 1
ATOM 1861 N N . GLY A 1 235 ? 14.124 0.364 -0.146 1.00 92.75 235 GLY A N 1
ATOM 1862 C CA . GLY A 1 235 ? 15.557 0.118 -0.004 1.00 92.75 235 GLY A CA 1
ATOM 1863 C C . GLY A 1 235 ? 15.870 -0.863 1.125 1.00 92.75 235 GLY A C 1
ATOM 1864 O O . GLY A 1 235 ? 16.627 -1.809 0.919 1.00 92.75 235 GLY A O 1
ATOM 1865 N N . ILE A 1 236 ? 15.240 -0.683 2.290 1.00 96.56 236 ILE A N 1
ATOM 1866 C CA . ILE A 1 236 ? 15.392 -1.577 3.445 1.00 96.56 236 ILE A CA 1
ATOM 1867 C C . ILE A 1 236 ? 14.882 -2.980 3.100 1.00 96.56 236 ILE A C 1
ATOM 1869 O O . ILE A 1 236 ? 15.602 -3.953 3.305 1.00 96.56 236 ILE A O 1
ATOM 1873 N N . MET A 1 237 ? 13.678 -3.100 2.532 1.00 94.00 237 MET A N 1
ATOM 1874 C CA . MET A 1 237 ? 13.085 -4.395 2.179 1.00 94.00 237 MET A CA 1
ATOM 1875 C C . MET A 1 237 ? 13.877 -5.116 1.086 1.00 94.00 237 MET A C 1
ATOM 1877 O O . MET A 1 237 ? 14.100 -6.319 1.194 1.00 94.00 237 MET A O 1
ATOM 1881 N N . SER A 1 238 ? 14.345 -4.390 0.066 1.00 91.38 238 SER A N 1
ATOM 1882 C CA . SER A 1 238 ? 15.214 -4.942 -0.979 1.00 91.38 238 SER A CA 1
ATOM 1883 C C . SER A 1 238 ? 16.546 -5.423 -0.397 1.00 91.38 238 SER A C 1
ATOM 1885 O O . SER A 1 238 ? 16.968 -6.545 -0.664 1.00 91.38 238 SER A O 1
ATOM 1887 N N . GLY A 1 239 ? 17.174 -4.627 0.476 1.00 95.81 239 GLY A N 1
ATOM 1888 C CA . GLY A 1 239 ? 18.414 -5.003 1.155 1.00 95.81 239 GLY A CA 1
ATOM 1889 C C . GLY A 1 239 ? 18.256 -6.242 2.039 1.00 95.81 239 GLY A C 1
ATOM 1890 O O . GLY A 1 239 ? 19.066 -7.163 1.954 1.00 95.81 239 GLY A O 1
ATOM 1891 N N . LEU A 1 240 ? 17.188 -6.308 2.839 1.00 95.75 240 LEU A N 1
ATOM 1892 C CA . LEU A 1 240 ? 16.876 -7.481 3.660 1.00 95.75 240 LEU A CA 1
ATOM 1893 C C . LEU A 1 240 ? 16.627 -8.726 2.803 1.00 95.75 240 LEU A C 1
ATOM 1895 O O . LEU A 1 240 ? 17.122 -9.799 3.140 1.00 95.75 240 LEU A O 1
ATOM 1899 N N . LEU A 1 241 ? 15.906 -8.586 1.686 1.00 94.75 241 LEU A N 1
ATOM 1900 C CA . LEU A 1 241 ? 15.648 -9.687 0.759 1.00 94.75 241 LEU A CA 1
ATOM 1901 C C . LEU A 1 241 ? 16.942 -10.197 0.109 1.00 94.75 241 LEU A C 1
ATOM 1903 O O . LEU A 1 241 ? 17.123 -11.405 -0.004 1.00 94.75 241 LEU A O 1
ATOM 1907 N N . LEU A 1 242 ? 17.852 -9.296 -0.274 1.00 95.81 242 LEU A N 1
ATOM 1908 C CA . LEU A 1 242 ? 19.158 -9.661 -0.827 1.00 95.81 242 LEU A CA 1
ATOM 1909 C C . LEU A 1 242 ? 20.019 -10.399 0.200 1.00 95.81 242 LEU A C 1
ATOM 1911 O O . LEU A 1 242 ? 20.566 -11.450 -0.120 1.00 95.81 242 LEU A O 1
ATOM 1915 N N . ILE A 1 243 ? 20.105 -9.893 1.436 1.00 96.75 243 ILE A N 1
ATOM 1916 C CA . ILE A 1 243 ? 20.853 -10.556 2.515 1.00 96.75 243 ILE A CA 1
ATOM 1917 C C . ILE A 1 243 ? 20.258 -11.940 2.795 1.00 96.75 243 ILE A C 1
ATOM 1919 O O . ILE A 1 243 ? 20.998 -12.916 2.878 1.00 96.75 243 ILE A O 1
ATOM 1923 N N . ALA A 1 244 ? 18.931 -12.047 2.889 1.00 96.50 244 ALA A N 1
ATOM 1924 C CA . ALA A 1 244 ? 18.254 -13.326 3.082 1.00 96.50 244 ALA A CA 1
ATOM 1925 C C . ALA A 1 244 ? 18.512 -14.300 1.921 1.00 96.50 244 ALA A C 1
ATOM 1927 O O . ALA A 1 244 ? 18.767 -15.477 2.159 1.00 96.50 244 ALA A O 1
ATOM 1928 N N . GLY A 1 245 ? 18.491 -13.811 0.678 1.00 95.12 245 GLY A N 1
ATOM 1929 C CA . GLY A 1 245 ? 18.800 -14.605 -0.510 1.00 95.12 245 GLY A CA 1
ATOM 1930 C C . GLY A 1 245 ? 20.240 -15.118 -0.525 1.00 95.12 245 GLY A C 1
ATOM 1931 O O . GLY A 1 245 ? 20.458 -16.282 -0.839 1.00 95.12 245 GLY A O 1
ATOM 1932 N N . VAL A 1 246 ? 21.211 -14.288 -0.131 1.00 97.06 246 VAL A N 1
ATOM 1933 C CA . VAL A 1 246 ? 22.624 -14.693 -0.024 1.00 97.06 246 VAL A CA 1
ATOM 1934 C C . VAL A 1 246 ? 22.830 -15.729 1.080 1.00 97.06 246 VAL A C 1
ATOM 1936 O O . VAL A 1 246 ? 23.601 -16.656 0.888 1.00 97.06 246 VAL A O 1
ATOM 1939 N N . VAL A 1 247 ? 22.147 -15.597 2.221 1.00 97.06 247 VAL A N 1
ATOM 1940 C CA . VAL A 1 247 ? 22.251 -16.559 3.336 1.00 97.06 247 VAL A CA 1
ATOM 1941 C C . VAL A 1 247 ? 21.603 -17.909 3.006 1.00 97.06 247 VAL A C 1
ATOM 1943 O O . VAL A 1 247 ? 22.018 -18.929 3.549 1.00 97.06 247 VAL A O 1
ATOM 1946 N N . LEU A 1 248 ? 20.570 -17.922 2.159 1.00 95.06 248 LEU A N 1
ATOM 1947 C CA . LEU A 1 248 ? 19.873 -19.143 1.743 1.00 95.06 248 LEU A CA 1
ATOM 1948 C C . LEU A 1 248 ? 20.579 -19.882 0.589 1.00 95.06 248 LEU A C 1
ATOM 1950 O O . LEU A 1 248 ? 20.291 -21.060 0.374 1.00 95.06 248 LEU A O 1
ATOM 1954 N N . SER A 1 249 ? 21.449 -19.193 -0.158 1.00 82.06 249 SER A N 1
ATOM 1955 C CA . SER A 1 249 ? 22.235 -19.752 -1.268 1.00 82.06 249 SER A CA 1
ATOM 1956 C C . SER A 1 249 ? 23.466 -20.513 -0.793 1.00 82.06 249 SER A C 1
ATOM 1958 O O . SER A 1 249 ? 23.865 -21.409 -1.570 1.00 82.06 249 SER A O 1
#

Solvent-accessible surface area (backbone atoms only — not comparable to full-atom values): 13710 Å² total; per-residue (Å²): 117,72,75,57,57,54,58,55,54,59,49,55,51,50,52,50,65,77,41,56,88,38,70,68,58,51,51,51,49,34,70,74,37,54,72,60,39,50,59,45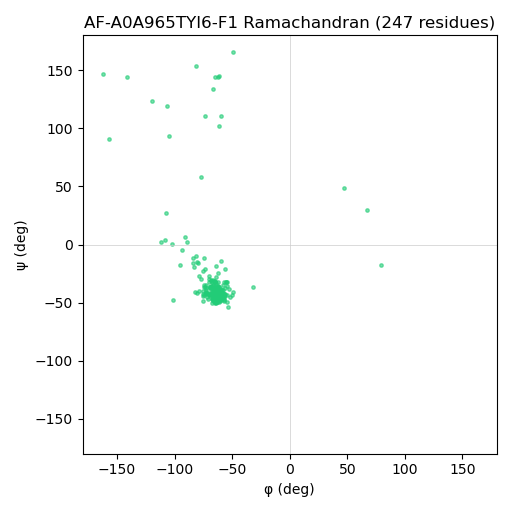,50,67,70,48,38,80,85,37,71,90,34,74,63,46,51,54,50,49,57,59,53,52,55,55,46,54,56,51,52,50,54,55,50,52,56,51,51,54,51,50,53,57,50,50,56,51,50,54,55,49,49,53,51,50,54,54,49,53,55,51,49,52,55,48,50,54,51,53,56,49,52,57,52,49,52,52,50,53,52,44,51,52,53,27,52,53,55,65,44,43,38,74,75,70,72,48,64,58,68,68,47,46,73,68,42,55,56,66,37,51,47,58,51,52,29,52,51,30,28,61,75,51,67,36,45,73,67,54,52,52,49,53,51,50,51,53,50,52,52,56,50,52,63,70,68,52,73,98,54,99,42,74,68,53,57,52,48,40,56,52,46,48,53,48,53,53,52,53,37,50,50,28,55,44,35,47,94,81,57,55,69,66,49,56,49,50,50,53,48,49,53,48,52,50,52,52,52,51,50,52,50,50,53,52,50,61,73,76,104

Mean predicted aligned error: 16.64 Å

pLDDT: mean 80.7, std 10.68, range [38.38, 97.06]

Radius of gyration: 46.1 Å; Cα contacts (8 Å, |Δi|>4): 106; chains: 1; bounding box: 87×45×119 Å

Foldseek 3Di:
DVVVVVVVLVVLLVQCVVCVVPLVSLVVSCVVPVVSSLVSLVVCLVVVVVPPSSVVVVVVSVVVVVVVVVVVVVVVVVVVVVVVVVVVVVVVVVVVVVVVVVVVVVVVVVVVVVVLVVVLVVQLVVVLCVCVVVVHDNVLCCLQCVLVSRLVSLLVVLLVVVVADPVLVVVLVVVSVVSVVVLVPDDPDPDPVNNVSSVVSSVVSVVSSLCSNQRDPPRDPVSNVVVVVVVVVVVVVVVVVVVVVVVVD

Secondary structure (DSSP, 8-state):
-HHHHHHHHHHHHHHHHHTTT-HHHHHHHHHH-HHHHHHHHHHHHHHHTT-HHHHHHHHHHHHHHHHHHHHHHHHHHHHHHHHHHHHHHHHHHHHHHHHHHHHHHHHHHHHHHHHHHHHHHHHHHHHHHHHHHHT--HHHHHHHHHHHHHHHHHHHHHHHHTT--HHHHHHHHHHHHHHHHHHHHS-S---HHHHHHHHHHHHHHHHHHHHHHH--TTS-HHHHHHHHHHHHHHHHHHHHHHHHHHHH-